Protein AF-M6K6L5-F1 (afdb_monomer_lite)

Secondary structure (DSSP, 8-state):
---EEEEETTEEEEE-B-SSSBPPPEEEE-S-SSTT-TTS-----SSSSSS-PPPSS-TT----------TT-----SEEEEEEE-SSSSSS-EEEEEEE-TTSS-EEEEEEPPPPPSS-TT---EEE-SSS-EEEEEEEEGGGSTTT--TT--BTTEEE-----EEEEEEEEE-STT-EEEEEEEEEEEEEE-SSTTT-EEEEEEEEEEEETTT--EEEEE-

Foldseek 3Di:
DDWDWDQDWQKIWTWGDDPPDTHDIDIDGHPDPTRPVPVDDDDWALPQQPDDDDDPQPQFHDDCPPFDDDPVGDTDQPDKDWDFDPPVLQRGTWIKIWTAGPVRPDIDIDTDDGDRDQAHHPDDAKDDPVPQKMKGWTKHKLVPAPQSADPPDDDAQKHFDPHTHIDTQKMWIDPPPRDIWIKGKHFHTWIWGDDPPVGTDTPGTQKMKIATPVPRDIDIDGD

Radius of gyration: 23.82 Å; chains: 1; bounding box: 62×52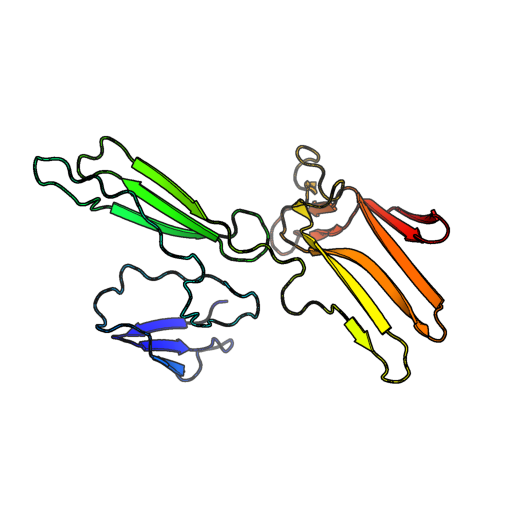×62 Å

Sequence (223 aa):
MLDFVSFVGTQSIVCIFMGNGFSNPIATNLNAGNGKNLLDFNFGEVNGDGSFYYSPGFSFGGFSTQEYTESNGIERSDTYQISLQDMNLDRISDVSIAFLSLDKTWGRIYYRYNSPRNSGEDQLLNVSNGAGQTSQVQYQLKNNHSGALQTGTGNYPDVPSMTPGFLVTQTRQDLSNGIVHTTNYSYTNERYIQGTRTISRSLGFASIRETDVNTNFYKITDY

Structure (mmCIF, N/CA/C/O backbone):
data_AF-M6K6L5-F1
#
_entry.id   AF-M6K6L5-F1
#
loop_
_atom_site.group_PDB
_atom_site.id
_atom_site.type_symbol
_atom_site.label_atom_id
_atom_site.label_alt_id
_atom_site.label_comp_id
_atom_site.label_asym_id
_atom_site.label_entity_id
_atom_site.label_seq_id
_atom_site.pdbx_PDB_ins_code
_atom_site.Cartn_x
_atom_site.Cartn_y
_atom_site.Cartn_z
_atom_site.occupancy
_atom_site.B_iso_or_equiv
_atom_site.auth_seq_id
_atom_site.auth_comp_id
_atom_site.auth_asym_id
_atom_site.auth_atom_id
_atom_site.pdbx_PDB_model_num
ATOM 1 N N . MET A 1 1 ? 3.066 -18.900 -9.560 1.00 61.12 1 MET A N 1
ATOM 2 C CA . MET A 1 1 ? 3.249 -19.236 -10.988 1.00 61.12 1 MET A CA 1
ATOM 3 C C . MET A 1 1 ? 2.609 -18.124 -11.785 1.00 61.12 1 MET A C 1
ATOM 5 O O . MET A 1 1 ? 1.698 -17.504 -11.255 1.00 61.12 1 MET A O 1
ATOM 9 N N . LEU A 1 2 ? 3.149 -17.831 -12.961 1.00 79.31 2 LEU A N 1
ATOM 10 C CA . LEU A 1 2 ? 2.806 -16.654 -13.757 1.00 79.31 2 LEU A CA 1
ATOM 11 C C . LEU A 1 2 ? 2.096 -17.090 -15.040 1.00 79.31 2 LEU A C 1
ATOM 13 O O . LEU A 1 2 ? 2.385 -18.170 -15.561 1.00 79.31 2 LEU A O 1
ATOM 17 N N . ASP A 1 3 ? 1.197 -16.242 -15.526 1.00 85.19 3 ASP A N 1
ATOM 18 C CA . ASP A 1 3 ? 0.562 -16.397 -16.832 1.00 85.19 3 ASP A CA 1
ATOM 19 C C . ASP A 1 3 ? 1.571 -16.195 -17.968 1.00 85.19 3 ASP A C 1
ATOM 21 O O . ASP A 1 3 ? 2.655 -15.635 -17.779 1.00 85.19 3 ASP A O 1
ATOM 25 N N . PHE A 1 4 ? 1.212 -16.655 -19.166 1.00 86.06 4 PHE A N 1
ATOM 26 C CA . PHE A 1 4 ? 2.008 -16.413 -20.362 1.00 86.06 4 PHE A CA 1
ATOM 27 C C . PHE A 1 4 ? 1.463 -15.198 -21.109 1.00 86.06 4 PHE A C 1
ATOM 29 O O . PHE A 1 4 ? 0.301 -15.185 -21.514 1.00 86.06 4 PHE A O 1
ATOM 36 N N . VAL A 1 5 ? 2.314 -14.194 -21.320 1.00 85.19 5 VAL A N 1
ATOM 37 C CA . VAL A 1 5 ? 1.972 -12.980 -22.067 1.00 85.19 5 VAL A CA 1
ATOM 38 C C . VAL A 1 5 ? 2.923 -12.835 -23.248 1.00 85.19 5 VAL A C 1
ATOM 40 O O . VAL A 1 5 ? 4.136 -12.971 -23.098 1.00 85.19 5 VAL A O 1
ATOM 43 N N . SER A 1 6 ? 2.376 -12.552 -24.428 1.00 85.06 6 SER A N 1
ATOM 44 C CA . SER A 1 6 ? 3.149 -12.279 -25.641 1.00 85.06 6 SER A CA 1
ATOM 45 C C . SER A 1 6 ? 2.616 -11.054 -26.373 1.00 85.06 6 SER A C 1
ATOM 47 O O . SER A 1 6 ? 1.440 -10.709 -26.261 1.00 85.06 6 SER A O 1
ATOM 49 N N . PHE A 1 7 ? 3.488 -10.406 -27.139 1.00 79.50 7 PHE A N 1
ATOM 50 C CA . PHE A 1 7 ? 3.141 -9.266 -27.976 1.00 79.50 7 PHE A CA 1
ATOM 51 C C . PHE A 1 7 ? 3.476 -9.593 -29.427 1.00 79.50 7 PHE A C 1
ATOM 53 O O . PHE A 1 7 ? 4.613 -9.948 -29.742 1.00 79.50 7 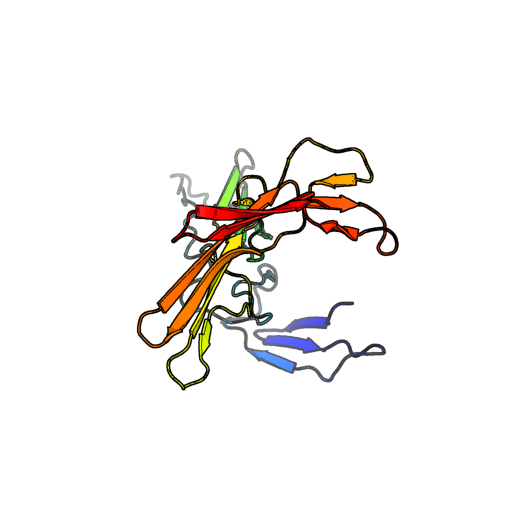PHE A O 1
ATOM 60 N N . VAL A 1 8 ? 2.484 -9.495 -30.309 1.00 79.88 8 VAL A N 1
ATOM 61 C CA . VAL A 1 8 ? 2.631 -9.819 -31.732 1.00 79.88 8 VAL A CA 1
ATOM 62 C C . VAL A 1 8 ? 2.000 -8.706 -32.548 1.00 79.88 8 VAL A C 1
ATOM 64 O O . VAL A 1 8 ? 0.798 -8.460 -32.468 1.00 79.88 8 VAL A O 1
ATOM 67 N N . GLY A 1 9 ? 2.815 -8.013 -33.345 1.00 78.88 9 GLY A N 1
ATOM 68 C CA . GLY A 1 9 ? 2.342 -6.869 -34.115 1.00 78.88 9 GLY A CA 1
ATOM 69 C C . GLY A 1 9 ? 1.781 -5.784 -33.192 1.00 78.88 9 GLY A C 1
ATOM 70 O O . GLY A 1 9 ? 2.499 -5.234 -32.364 1.00 78.88 9 GLY A O 1
ATOM 71 N N . THR A 1 10 ? 0.493 -5.485 -33.340 1.00 77.56 10 THR A N 1
ATOM 72 C CA . THR A 1 10 ? -0.238 -4.487 -32.546 1.00 77.56 10 THR A CA 1
ATOM 73 C C . THR A 1 10 ? -1.171 -5.141 -31.525 1.00 77.56 10 THR A C 1
ATOM 75 O O . THR A 1 10 ? -2.208 -4.572 -31.203 1.00 77.56 10 THR A O 1
ATOM 78 N N . GLN A 1 11 ? -0.871 -6.353 -31.054 1.00 81.19 11 GLN A N 1
ATOM 79 C CA . GLN A 1 11 ? -1.707 -7.087 -30.100 1.00 81.19 11 GLN A CA 1
ATOM 80 C C . GLN A 1 11 ? -0.897 -7.575 -28.902 1.00 81.19 11 GLN A C 1
ATOM 82 O O . GLN A 1 11 ? 0.255 -7.988 -29.057 1.00 81.19 11 GLN A O 1
ATOM 87 N N . SER A 1 12 ? -1.519 -7.566 -27.723 1.00 83.06 12 SER A N 1
ATOM 88 C CA . SER A 1 12 ? -1.098 -8.386 -26.589 1.00 83.06 12 SER A CA 1
ATOM 89 C C . SER A 1 12 ? -1.985 -9.618 -26.499 1.00 83.06 12 SER A C 1
ATOM 91 O O . SER A 1 12 ? -3.190 -9.569 -26.749 1.00 83.06 12 SER A O 1
ATOM 93 N N . ILE A 1 13 ? -1.367 -10.745 -26.174 1.00 86.00 13 ILE A N 1
ATOM 94 C CA . ILE A 1 13 ? -2.011 -12.048 -26.084 1.00 86.00 13 ILE A CA 1
ATOM 95 C C . ILE A 1 13 ? -1.662 -12.637 -24.725 1.00 86.00 13 ILE A C 1
ATOM 97 O O . ILE A 1 13 ? -0.483 -12.758 -24.392 1.00 86.00 13 ILE A O 1
ATOM 101 N N . VAL A 1 14 ? -2.685 -13.018 -23.966 1.00 89.06 14 VAL A N 1
ATOM 102 C CA . VAL A 1 14 ? -2.554 -13.627 -22.642 1.00 89.06 14 VAL A CA 1
ATOM 103 C C . VAL A 1 14 ? -3.108 -15.045 -22.682 1.00 89.06 14 VAL A C 1
ATOM 105 O O . VAL A 1 14 ? -4.229 -15.267 -23.140 1.00 89.06 14 VAL A O 1
ATOM 108 N N . CYS A 1 15 ? -2.338 -16.000 -22.172 1.00 88.81 15 CYS A N 1
ATOM 109 C CA . CYS A 1 15 ? -2.798 -17.354 -21.895 1.00 88.81 15 CYS A CA 1
ATOM 110 C C . CYS A 1 15 ? -2.700 -17.592 -20.386 1.00 88.81 15 CYS A C 1
ATOM 112 O O . CYS A 1 15 ? -1.610 -17.534 -19.810 1.00 88.81 15 CYS A O 1
ATOM 114 N N . ILE A 1 16 ? -3.839 -17.861 -19.752 1.00 89.56 16 ILE A N 1
ATOM 115 C CA . ILE A 1 16 ? -3.950 -17.989 -18.297 1.00 89.56 16 ILE A CA 1
ATOM 116 C C . ILE A 1 16 ? -3.414 -19.353 -17.878 1.00 89.56 16 ILE A C 1
ATOM 118 O O . ILE A 1 16 ? -3.784 -20.374 -18.462 1.00 89.56 16 ILE A O 1
ATOM 122 N N . PHE A 1 17 ? -2.552 -19.394 -16.869 1.00 89.06 17 PHE A N 1
ATOM 123 C CA . PHE A 1 17 ? -2.048 -20.646 -16.326 1.00 89.06 17 PHE A CA 1
ATOM 124 C C . PHE A 1 17 ? -3.136 -21.370 -15.519 1.00 89.06 17 PHE A C 1
ATOM 126 O O . PHE A 1 17 ? -3.695 -20.831 -14.568 1.00 89.06 17 PHE A O 1
ATOM 133 N N . MET A 1 18 ? -3.410 -22.631 -15.859 1.00 89.19 18 MET A N 1
ATOM 134 C CA . MET A 1 18 ? -4.500 -23.425 -15.266 1.00 89.19 18 MET A CA 1
ATOM 135 C C . MET A 1 18 ? -4.012 -24.535 -14.319 1.00 89.19 18 MET A C 1
ATOM 137 O O . MET A 1 18 ? -4.777 -25.419 -13.948 1.00 89.19 18 MET A O 1
ATOM 141 N N . GLY A 1 19 ? -2.731 -24.538 -13.936 1.00 86.12 19 GLY A N 1
ATOM 142 C CA . GLY A 1 19 ? -2.145 -25.564 -13.059 1.00 86.12 19 GLY A CA 1
ATOM 143 C C . GLY A 1 19 ? -1.423 -26.694 -13.799 1.00 86.12 19 GLY A C 1
ATOM 144 O O . GLY A 1 19 ? -0.379 -27.148 -13.336 1.00 86.12 19 GLY A O 1
ATOM 145 N N . ASN A 1 20 ? -1.926 -27.121 -14.960 1.00 87.00 20 ASN A N 1
ATOM 146 C CA . ASN A 1 20 ? -1.344 -28.190 -15.790 1.00 87.00 20 ASN A CA 1
ATOM 147 C C . ASN A 1 20 ? -1.198 -27.807 -17.277 1.00 87.00 20 ASN A C 1
ATOM 149 O O . ASN A 1 20 ? -1.026 -28.673 -18.133 1.00 87.00 20 ASN A O 1
ATOM 153 N N . GLY A 1 21 ? -1.287 -26.516 -17.587 1.00 89.38 21 GLY A N 1
ATOM 154 C CA . GLY A 1 21 ? -1.271 -25.991 -18.946 1.00 89.38 21 GLY A CA 1
ATOM 155 C C . GLY A 1 21 ? -1.755 -24.547 -18.980 1.00 89.38 21 GLY A C 1
ATOM 156 O O . GLY A 1 21 ? -1.905 -23.914 -17.933 1.00 89.38 21 GLY A O 1
ATOM 157 N N . PHE A 1 22 ? -2.014 -24.041 -20.182 1.00 93.00 22 PHE A N 1
ATOM 158 C CA . PHE A 1 22 ? -2.501 -22.683 -20.402 1.00 93.00 22 PHE A CA 1
ATOM 159 C C . PHE A 1 22 ? -3.869 -22.691 -21.083 1.00 93.00 22 PHE A C 1
ATOM 161 O O . PHE A 1 22 ? -4.186 -23.612 -21.838 1.00 93.00 22 PHE A O 1
ATOM 168 N N . SER A 1 23 ? -4.683 -21.676 -20.798 1.00 93.00 23 SER A N 1
ATOM 169 C CA . SER A 1 23 ? -5.967 -21.460 -21.458 1.00 93.00 23 SER A CA 1
ATOM 170 C C . SER A 1 23 ? -5.791 -21.182 -22.952 1.00 93.00 23 SER A C 1
ATOM 172 O O . SER A 1 23 ? -4.693 -20.886 -23.430 1.00 93.00 23 SER A O 1
ATOM 174 N N . ASN A 1 24 ? -6.909 -21.182 -23.683 1.00 93.00 24 ASN A N 1
ATOM 175 C CA . ASN A 1 24 ? -6.939 -20.565 -25.006 1.00 93.00 24 ASN A CA 1
ATOM 176 C C . ASN A 1 24 ? -6.490 -19.091 -24.913 1.00 93.00 24 ASN A C 1
ATOM 178 O O . ASN A 1 24 ? -6.783 -18.437 -23.904 1.00 93.00 24 ASN A O 1
ATOM 182 N N . PRO A 1 25 ? -5.789 -18.578 -25.940 1.00 90.00 25 PRO A N 1
ATOM 183 C CA . PRO A 1 25 ? -5.275 -17.216 -25.944 1.00 90.00 25 PRO A CA 1
ATOM 184 C C . PRO A 1 25 ? -6.408 -16.190 -25.964 1.00 90.00 25 PRO A C 1
ATOM 186 O O . PRO A 1 25 ? -7.351 -16.300 -26.749 1.00 90.00 25 PRO A O 1
ATOM 189 N N . ILE A 1 26 ? -6.270 -15.160 -25.135 1.00 88.25 26 ILE A N 1
ATOM 190 C CA . ILE A 1 26 ? -7.118 -13.971 -25.129 1.00 88.25 26 ILE A CA 1
ATOM 191 C C . ILE A 1 26 ? -6.286 -12.831 -25.710 1.00 88.25 26 ILE A C 1
ATOM 193 O O . ILE A 1 26 ? -5.250 -12.474 -25.151 1.00 88.25 26 ILE A O 1
ATOM 197 N N . ALA A 1 27 ? -6.716 -12.282 -26.844 1.00 86.38 27 ALA A N 1
ATOM 198 C CA . ALA A 1 27 ? -6.017 -11.200 -27.526 1.00 86.38 27 ALA A CA 1
ATOM 199 C C . ALA A 1 27 ? -6.725 -9.860 -27.305 1.00 86.38 27 ALA A C 1
ATOM 201 O O . ALA A 1 27 ? -7.950 -9.774 -27.400 1.00 86.38 27 ALA A O 1
ATOM 202 N N . THR A 1 28 ? -5.947 -8.807 -27.076 1.00 81.88 28 THR A N 1
ATOM 203 C CA . THR A 1 28 ? -6.423 -7.424 -27.096 1.00 81.88 28 THR A CA 1
ATOM 204 C C . THR A 1 28 ? -5.504 -6.564 -27.955 1.00 81.88 28 THR A C 1
ATOM 206 O O . THR A 1 28 ? -4.314 -6.847 -28.111 1.00 81.88 28 THR A O 1
ATOM 209 N N . ASN A 1 29 ? -6.063 -5.525 -28.568 1.00 77.81 29 ASN A N 1
ATOM 210 C CA . ASN A 1 29 ? -5.292 -4.635 -29.425 1.00 77.81 29 ASN A CA 1
ATOM 211 C C . ASN A 1 29 ? -4.502 -3.638 -28.569 1.00 77.81 29 ASN A C 1
ATOM 213 O O . ASN A 1 29 ? -5.044 -3.002 -27.667 1.00 77.81 29 ASN A O 1
ATOM 217 N N . LEU A 1 30 ? -3.225 -3.475 -28.897 1.00 70.12 30 LEU A N 1
ATOM 218 C CA . LEU A 1 30 ? -2.380 -2.397 -28.407 1.00 70.12 30 LEU A CA 1
ATOM 219 C C . LEU A 1 30 ? -2.702 -1.115 -29.169 1.00 70.12 30 LEU A C 1
ATOM 221 O O . LEU A 1 30 ? -2.948 -1.136 -30.377 1.00 70.12 30 LEU A O 1
ATOM 225 N N . ASN A 1 31 ? -2.590 0.022 -28.489 1.00 63.75 31 ASN A N 1
ATOM 226 C CA . ASN A 1 31 ? -2.599 1.326 -29.141 1.00 63.75 31 ASN A CA 1
ATOM 227 C C . ASN A 1 31 ? -1.222 1.626 -29.766 1.00 63.75 31 ASN A C 1
ATOM 229 O O . ASN A 1 31 ? -0.494 2.507 -29.317 1.00 63.75 31 ASN A O 1
ATOM 233 N N . ALA A 1 32 ? -0.836 0.832 -30.766 1.00 61.56 32 ALA A N 1
ATOM 234 C CA . ALA A 1 32 ? 0.421 0.966 -31.492 1.00 61.56 32 ALA A CA 1
ATOM 235 C C . ALA A 1 32 ? 0.139 1.053 -32.997 1.00 61.56 32 ALA A C 1
ATOM 237 O O . ALA A 1 32 ? -0.497 0.172 -33.568 1.00 61.56 32 ALA A O 1
ATOM 238 N N . GLY A 1 33 ? 0.627 2.113 -33.651 1.00 59.38 33 GLY A N 1
ATOM 239 C CA . GLY A 1 33 ? 0.441 2.312 -35.096 1.00 59.38 33 GLY A CA 1
ATOM 240 C C . GLY A 1 33 ? 1.251 1.342 -35.966 1.00 59.38 33 GLY A C 1
ATOM 241 O O . GLY A 1 33 ? 0.902 1.102 -37.119 1.00 59.38 33 GLY A O 1
ATOM 242 N N . ASN A 1 34 ? 2.328 0.764 -35.426 1.00 64.06 34 ASN A N 1
ATOM 243 C CA . ASN A 1 34 ? 3.061 -0.343 -36.031 1.00 64.06 34 ASN A CA 1
ATOM 244 C C . ASN A 1 34 ? 3.644 -1.251 -34.930 1.00 64.06 34 ASN A C 1
ATOM 246 O O . ASN A 1 34 ? 3.928 -0.805 -33.823 1.00 64.06 34 ASN A O 1
ATOM 250 N N . GLY A 1 35 ? 3.810 -2.541 -35.222 1.00 57.41 35 GLY A N 1
ATOM 251 C CA . GLY A 1 35 ? 4.276 -3.535 -34.246 1.00 57.41 35 GLY A CA 1
ATOM 252 C C . GLY A 1 35 ? 5.793 -3.628 -34.077 1.00 57.41 35 GLY A C 1
ATOM 253 O O . GLY A 1 35 ? 6.290 -4.703 -33.755 1.00 57.41 35 GLY A O 1
ATOM 254 N N . LYS A 1 36 ? 6.547 -2.564 -34.393 1.00 56.88 36 LYS A N 1
ATOM 255 C CA . LYS A 1 36 ? 8.021 -2.614 -34.456 1.00 56.88 36 LYS A CA 1
ATOM 256 C C . LYS A 1 36 ? 8.737 -2.142 -33.189 1.00 56.88 36 LYS A C 1
ATOM 258 O O . LYS A 1 36 ? 9.928 -2.403 -33.066 1.00 56.88 36 LYS A O 1
ATOM 263 N N . ASN A 1 37 ? 8.030 -1.557 -32.225 1.00 53.62 37 ASN A N 1
ATOM 264 C CA . ASN A 1 37 ? 8.628 -1.059 -30.981 1.00 53.62 37 ASN A CA 1
ATOM 265 C C . ASN A 1 37 ? 8.438 -2.046 -29.814 1.00 53.62 37 ASN A C 1
ATOM 267 O O . ASN A 1 37 ? 8.088 -1.659 -28.706 1.00 53.62 37 ASN A O 1
ATOM 271 N N . LEU A 1 38 ? 8.668 -3.341 -30.062 1.00 53.47 38 LEU A N 1
ATOM 272 C CA . LEU A 1 38 ? 8.616 -4.387 -29.028 1.00 53.47 38 LEU A CA 1
ATOM 273 C C . LEU A 1 38 ? 9.833 -4.366 -28.082 1.00 53.47 38 LEU A C 1
ATOM 275 O O . LEU A 1 38 ? 9.960 -5.254 -27.252 1.00 53.47 38 LEU A O 1
ATOM 279 N N . LEU A 1 39 ? 10.747 -3.402 -28.213 1.00 56.62 39 LEU A N 1
ATOM 280 C CA . LEU A 1 39 ? 11.867 -3.222 -27.281 1.00 56.62 39 LEU A CA 1
ATOM 281 C C . LEU A 1 39 ? 11.497 -2.325 -26.086 1.00 56.62 39 LEU A C 1
ATOM 283 O O . LEU A 1 39 ? 12.159 -2.404 -25.057 1.00 56.62 39 LEU A O 1
ATOM 287 N N . ASP A 1 40 ? 10.406 -1.555 -26.190 1.00 61.28 40 ASP A N 1
ATOM 288 C CA . ASP A 1 40 ? 10.035 -0.511 -25.226 1.00 61.28 40 ASP A CA 1
ATOM 289 C C . ASP A 1 40 ? 8.691 -0.810 -24.538 1.00 61.28 40 ASP A C 1
ATOM 291 O O . ASP A 1 40 ? 7.796 0.035 -24.490 1.00 61.28 40 ASP A O 1
ATOM 295 N N . PHE A 1 41 ? 8.509 -2.028 -24.020 1.00 63.09 41 PHE A N 1
ATOM 296 C CA . PHE A 1 41 ? 7.341 -2.359 -23.199 1.00 63.09 41 PHE A CA 1
ATOM 297 C C . PHE A 1 41 ? 7.747 -2.640 -21.754 1.00 63.09 41 PHE A C 1
ATOM 299 O O . PHE A 1 41 ? 8.792 -3.227 -21.478 1.00 63.09 41 PHE A O 1
ATOM 306 N N . ASN A 1 42 ? 6.895 -2.229 -20.820 1.00 67.31 42 ASN A N 1
ATOM 307 C CA . ASN A 1 42 ? 7.044 -2.550 -19.410 1.00 67.31 42 ASN A CA 1
ATOM 308 C C . ASN A 1 42 ? 5.681 -2.940 -18.831 1.00 67.31 42 ASN A C 1
ATOM 310 O O . ASN A 1 42 ? 4.645 -2.479 -19.312 1.00 67.31 42 ASN A O 1
ATOM 314 N N . PHE A 1 43 ? 5.690 -3.797 -17.815 1.00 71.88 43 PHE A N 1
ATOM 315 C CA . PHE A 1 43 ? 4.498 -4.188 -17.074 1.00 71.88 43 PHE A CA 1
ATOM 316 C C . PHE A 1 43 ? 4.530 -3.512 -15.711 1.00 71.88 43 PHE A C 1
ATOM 318 O O . PHE A 1 43 ? 5.518 -3.616 -14.988 1.00 71.88 43 PHE A O 1
ATOM 325 N N . GLY A 1 44 ? 3.445 -2.839 -15.354 1.00 65.56 44 GLY A N 1
ATOM 326 C CA . GLY A 1 44 ? 3.281 -2.260 -14.033 1.00 65.56 44 GLY A CA 1
ATOM 327 C C . GLY A 1 44 ? 1.809 -2.123 -13.701 1.00 65.56 44 GLY A C 1
ATOM 328 O O . GLY A 1 44 ? 1.001 -1.781 -14.565 1.00 65.56 44 GLY A O 1
ATOM 329 N N . GLU A 1 45 ? 1.481 -2.402 -12.446 1.00 65.50 45 GLU A N 1
ATOM 330 C CA . GLU A 1 45 ? 0.171 -2.106 -11.887 1.00 65.50 45 GLU A CA 1
ATOM 331 C C . GLU A 1 45 ? 0.099 -0.598 -11.638 1.00 65.50 45 GLU A C 1
ATOM 333 O O . GLU A 1 45 ? 0.857 -0.062 -10.826 1.00 65.50 45 GLU A O 1
ATOM 338 N N . VAL A 1 46 ? -0.743 0.100 -12.397 1.00 60.97 46 VAL A N 1
ATOM 339 C CA . VAL A 1 46 ? -0.854 1.569 -12.343 1.00 60.97 46 VAL A CA 1
ATOM 340 C C . VAL A 1 46 ? -2.125 2.042 -11.649 1.00 60.97 46 VAL A C 1
ATOM 342 O O . VAL A 1 46 ? -2.159 3.171 -11.171 1.00 60.97 46 VAL A O 1
ATOM 345 N N . ASN A 1 47 ? -3.143 1.183 -11.556 1.00 60.66 47 ASN A N 1
ATOM 346 C CA . ASN A 1 47 ? -4.431 1.531 -10.956 1.00 60.66 47 ASN A CA 1
ATOM 347 C C . ASN A 1 47 ? -4.705 0.756 -9.671 1.00 60.66 47 ASN A C 1
ATOM 349 O O . ASN A 1 47 ? -5.492 1.228 -8.851 1.00 60.66 47 ASN A O 1
ATOM 353 N N . GLY A 1 48 ? -4.023 -0.375 -9.462 1.00 53.25 48 GLY A N 1
ATOM 354 C CA . GLY A 1 48 ? -4.262 -1.259 -8.334 1.00 53.25 48 GLY A CA 1
ATOM 355 C C . GLY A 1 48 ? -5.722 -1.665 -8.334 1.00 53.25 48 GLY A C 1
ATOM 356 O O . GLY A 1 48 ? -6.444 -1.246 -7.432 1.00 53.25 48 GLY A O 1
ATOM 357 N N . ASP A 1 49 ? -6.145 -2.356 -9.387 1.00 56.19 49 ASP A N 1
ATOM 358 C CA . ASP A 1 49 ? -7.379 -3.160 -9.500 1.00 56.19 49 ASP A CA 1
ATOM 359 C C . ASP A 1 49 ? -7.085 -4.512 -10.198 1.00 56.19 49 ASP A C 1
ATOM 361 O O . ASP A 1 49 ? -7.973 -5.192 -10.724 1.00 56.19 49 ASP A O 1
ATOM 365 N N . GLY A 1 50 ? -5.795 -4.873 -10.250 1.00 51.94 50 GLY A N 1
ATOM 366 C CA . GLY A 1 50 ? -5.280 -6.074 -10.891 1.00 51.94 50 GLY A CA 1
ATOM 367 C C . GLY A 1 50 ? -5.495 -6.091 -12.401 1.00 51.94 50 GLY A C 1
ATOM 368 O O . GLY A 1 50 ? -5.387 -7.157 -13.017 1.00 51.94 50 GLY A O 1
ATOM 369 N N . SER A 1 51 ? -5.833 -4.948 -13.007 1.00 51.53 51 SER A N 1
ATOM 370 C CA . SER A 1 51 ? -6.201 -4.869 -14.409 1.00 51.53 51 SER A CA 1
ATOM 371 C C . SER A 1 51 ? -5.390 -3.827 -15.185 1.00 51.53 51 SER A C 1
ATOM 373 O O . SER A 1 51 ? -5.048 -2.732 -14.736 1.00 51.53 51 SER A O 1
ATOM 375 N N . PHE A 1 52 ? -5.065 -4.189 -16.425 1.00 49.50 52 PHE A N 1
ATOM 376 C CA . PHE A 1 52 ? -4.274 -3.353 -17.319 1.00 49.50 52 PHE A CA 1
ATOM 377 C C . PHE A 1 52 ? -5.190 -2.380 -18.076 1.00 49.50 52 PHE A C 1
ATOM 379 O O . PHE A 1 52 ? -5.654 -2.694 -19.174 1.00 49.50 52 PHE A O 1
ATOM 386 N N . TYR A 1 53 ? -5.455 -1.193 -17.519 1.00 48.09 53 TYR A N 1
ATOM 387 C CA . TYR A 1 53 ? -6.183 -0.145 -18.247 1.00 48.09 53 TYR A CA 1
ATOM 388 C C . TYR A 1 53 ? -5.259 0.796 -19.019 1.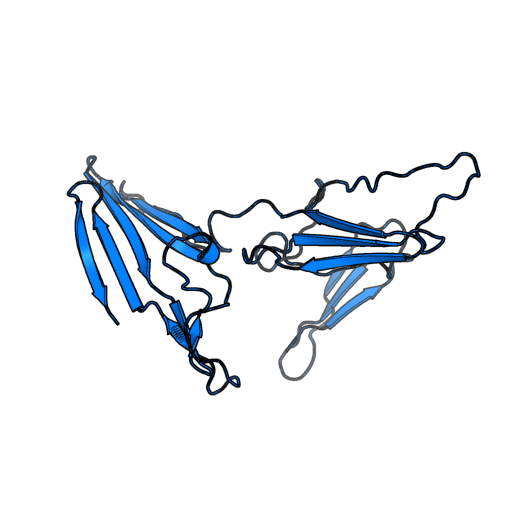00 48.09 53 TYR A C 1
ATOM 390 O O . TYR A 1 53 ? -4.250 1.293 -18.521 1.00 48.09 53 TYR A O 1
ATOM 398 N N . TYR A 1 54 ? -5.679 1.119 -20.240 1.00 46.50 54 TYR A N 1
ATOM 399 C CA . TYR A 1 54 ? -5.157 2.247 -20.999 1.00 46.50 54 TYR A CA 1
ATOM 400 C C . TYR A 1 54 ? -5.764 3.558 -20.474 1.00 46.50 54 TYR A C 1
ATOM 402 O O . TYR A 1 54 ? -6.978 3.743 -20.547 1.00 46.50 54 TYR A O 1
ATOM 410 N N . SER A 1 55 ? -4.926 4.488 -20.000 1.00 45.81 55 SER A N 1
ATOM 411 C CA . SER A 1 55 ? -5.330 5.878 -19.742 1.00 45.81 55 SER A CA 1
ATOM 412 C C . SER A 1 55 ? -4.821 6.795 -20.868 1.00 45.81 55 SER A C 1
ATOM 414 O O . SER A 1 55 ? -3.605 6.896 -21.057 1.00 45.81 55 SER A O 1
ATOM 416 N N . PRO A 1 56 ? -5.705 7.501 -21.604 1.00 39.38 56 PRO A N 1
ATOM 417 C CA . PRO A 1 56 ? -5.310 8.472 -22.629 1.00 39.38 56 PRO A CA 1
ATOM 418 C C . PRO A 1 56 ? -4.614 9.714 -22.052 1.00 39.38 56 PRO A C 1
ATOM 420 O O . PRO A 1 56 ? -3.874 10.396 -22.759 1.00 39.38 56 PRO A O 1
ATOM 423 N N . GLY A 1 57 ? -4.821 10.002 -20.764 1.00 44.62 57 GLY A N 1
ATOM 424 C CA . GLY A 1 57 ? -3.973 10.905 -19.996 1.00 44.62 57 GLY A CA 1
ATOM 425 C C . GLY A 1 57 ? -2.876 10.074 -19.349 1.00 44.62 57 GLY A C 1
ATOM 426 O O . GLY A 1 57 ? -3.124 9.479 -18.307 1.00 44.62 57 GLY A O 1
ATOM 427 N N . PHE A 1 58 ? -1.723 9.968 -20.011 1.00 42.94 58 PHE A N 1
ATOM 428 C CA . PHE A 1 58 ? -0.491 9.317 -19.549 1.00 42.94 58 PHE A CA 1
ATOM 429 C C . PHE A 1 58 ? -0.467 9.023 -18.034 1.00 42.94 58 PHE A C 1
ATOM 431 O O . PHE A 1 58 ? -0.423 9.965 -17.242 1.00 42.94 58 PHE A O 1
ATOM 438 N N . SER A 1 59 ? -0.407 7.750 -17.620 1.00 54.56 59 SER A N 1
ATOM 439 C CA . SER A 1 59 ? -0.300 7.362 -16.196 1.00 54.56 59 SER A CA 1
ATOM 440 C C . SER A 1 59 ? 0.935 7.948 -15.500 1.00 54.56 59 SER A C 1
ATOM 442 O O . SER A 1 59 ? 0.999 8.000 -14.280 1.00 54.56 59 SER A O 1
ATOM 444 N N . PHE A 1 60 ? 1.895 8.457 -16.275 1.00 50.31 60 PHE A N 1
ATOM 445 C CA . PHE A 1 60 ? 3.069 9.155 -15.774 1.00 50.31 60 PHE A CA 1
ATOM 446 C C . PHE A 1 60 ? 3.281 10.529 -16.409 1.00 50.31 60 PHE A C 1
ATOM 448 O O . PHE A 1 60 ? 4.357 11.077 -16.234 1.00 50.31 60 PHE A O 1
ATOM 455 N N . GLY A 1 61 ? 2.325 11.116 -17.141 1.00 50.81 61 GLY A N 1
ATOM 456 C CA . GLY A 1 61 ? 2.543 12.349 -17.920 1.00 50.81 61 GLY A CA 1
ATOM 457 C C . GLY A 1 61 ? 3.626 12.225 -19.012 1.00 50.81 61 GLY A C 1
ATOM 458 O O . GLY A 1 61 ? 4.200 11.163 -19.233 1.00 50.81 61 GLY A O 1
ATOM 459 N N . GLY A 1 62 ? 3.946 13.335 -19.684 1.00 44.94 62 GLY A N 1
ATOM 460 C CA . GLY A 1 62 ? 5.146 13.423 -20.522 1.00 44.94 62 GLY A CA 1
ATOM 461 C C . GLY A 1 62 ? 6.409 13.570 -19.666 1.00 44.94 62 GLY A C 1
ATOM 462 O O . GLY A 1 62 ? 6.416 14.319 -18.678 1.00 44.94 62 GLY A O 1
ATOM 463 N N . PHE A 1 63 ? 7.481 12.877 -20.042 1.00 47.91 63 PHE A N 1
ATOM 464 C CA . PHE A 1 63 ? 8.835 13.207 -19.605 1.00 47.91 63 PHE A CA 1
ATOM 465 C C . PHE A 1 63 ? 9.453 14.119 -20.654 1.00 47.91 63 PHE A C 1
ATOM 467 O O . PHE A 1 63 ? 9.623 13.717 -21.798 1.00 47.91 63 PHE A O 1
ATOM 474 N N . SER A 1 64 ? 9.790 15.345 -20.265 1.00 47.50 64 SER A N 1
ATOM 475 C CA . SER A 1 64 ? 10.739 16.142 -21.031 1.00 47.50 64 SER A CA 1
ATOM 476 C C . SER A 1 64 ? 12.114 15.790 -20.479 1.00 47.50 64 SER A C 1
ATOM 478 O O . SER A 1 64 ? 12.565 16.362 -19.486 1.00 47.50 64 SER A O 1
ATOM 480 N N . THR A 1 65 ? 12.763 14.777 -21.054 1.00 52.22 65 THR A N 1
ATOM 481 C CA . THR A 1 65 ? 14.223 14.735 -20.957 1.00 52.22 65 THR A CA 1
ATOM 482 C C . THR A 1 65 ? 14.676 15.974 -21.701 1.00 52.22 65 THR A C 1
ATOM 484 O O . THR A 1 65 ? 14.386 16.073 -22.883 1.00 52.22 65 THR A O 1
ATOM 487 N N . GLN A 1 66 ? 15.242 16.968 -21.019 1.00 41.81 66 GLN A N 1
ATOM 488 C CA . GLN A 1 66 ? 15.600 18.221 -21.673 1.00 41.81 66 GLN A CA 1
ATOM 489 C C . GLN A 1 66 ? 16.574 17.919 -22.815 1.00 41.81 66 GLN A C 1
ATOM 491 O O . GLN A 1 66 ? 17.718 17.531 -22.578 1.00 41.81 66 GLN A O 1
ATOM 496 N N . GLU A 1 67 ? 16.055 18.012 -24.035 1.00 44.28 67 GLU A N 1
ATOM 497 C CA . GLU A 1 67 ? 16.756 17.765 -25.285 1.00 44.28 67 GLU A CA 1
ATOM 498 C C . GLU A 1 67 ? 17.671 18.970 -25.491 1.00 44.28 67 GLU A C 1
ATOM 500 O O . GLU A 1 67 ? 17.224 20.067 -25.826 1.00 44.28 67 GLU A O 1
ATOM 505 N N . TYR A 1 68 ? 18.945 18.821 -25.139 1.00 41.09 68 TYR A N 1
ATOM 506 C CA . TYR A 1 68 ? 19.935 19.828 -25.484 1.00 41.09 68 TYR A CA 1
ATOM 507 C C . TYR A 1 68 ? 20.409 19.552 -26.905 1.00 41.09 68 TYR A C 1
ATOM 509 O O . TYR A 1 68 ? 21.225 18.657 -27.122 1.00 41.09 68 TYR A O 1
ATOM 517 N N . THR A 1 69 ? 19.934 20.365 -27.848 1.00 44.50 69 THR A N 1
ATOM 518 C CA . THR A 1 69 ? 20.556 20.496 -29.165 1.00 44.50 69 THR A CA 1
ATOM 519 C C . THR A 1 69 ? 21.866 21.236 -28.982 1.00 44.50 69 THR A C 1
ATOM 521 O O . THR A 1 69 ? 21.891 22.463 -28.854 1.00 44.50 69 THR A O 1
ATOM 524 N N . GLU A 1 70 ? 22.984 20.519 -28.942 1.00 44.38 70 GLU A N 1
ATOM 525 C CA . GLU A 1 70 ? 24.258 21.186 -29.170 1.00 44.38 70 GLU A CA 1
ATOM 526 C C . GLU A 1 70 ? 24.333 21.655 -30.634 1.00 44.38 70 GLU A C 1
ATOM 528 O O . GLU A 1 70 ? 23.889 20.978 -31.560 1.00 44.38 70 GLU A O 1
ATOM 533 N N . SER A 1 71 ? 24.924 22.835 -30.852 1.00 48.97 71 SER A N 1
ATOM 534 C CA . SER A 1 71 ? 25.123 23.484 -32.167 1.00 48.97 71 SER A CA 1
ATOM 535 C C . SER A 1 71 ? 25.824 22.591 -33.216 1.00 48.97 71 SER A C 1
ATOM 537 O O . SER A 1 71 ? 25.774 22.856 -34.415 1.00 48.97 71 SER A O 1
ATOM 539 N N . ASN A 1 72 ? 26.464 21.505 -32.773 1.00 52.12 72 ASN A N 1
ATOM 540 C CA . ASN A 1 72 ? 27.156 20.506 -33.589 1.00 52.12 72 ASN A CA 1
ATOM 541 C C . ASN A 1 72 ? 26.243 19.371 -34.116 1.00 52.12 72 ASN A C 1
ATOM 543 O O . ASN A 1 72 ? 26.733 18.504 -34.837 1.00 52.12 72 ASN A O 1
ATOM 547 N N . GLY A 1 73 ? 24.938 19.379 -33.812 1.00 43.97 73 GLY A N 1
ATOM 548 C CA . GLY A 1 73 ? 23.951 18.499 -34.449 1.00 43.97 73 GLY A CA 1
ATOM 549 C C . GLY A 1 73 ? 23.963 17.040 -33.986 1.00 43.97 73 GLY A C 1
ATOM 550 O O . GLY A 1 73 ? 23.484 16.172 -34.718 1.00 43.97 73 GLY A O 1
ATOM 551 N N . ILE A 1 74 ? 24.492 16.746 -32.796 1.00 43.84 74 ILE A N 1
ATOM 552 C CA . ILE A 1 74 ? 24.406 15.409 -32.200 1.00 43.84 74 ILE A CA 1
ATOM 553 C C . ILE A 1 74 ? 23.354 15.417 -31.088 1.00 43.84 74 ILE A C 1
ATOM 555 O O . ILE A 1 74 ? 23.607 15.869 -29.978 1.00 43.84 74 ILE A O 1
ATOM 559 N N . GLU A 1 75 ? 22.180 14.864 -31.386 1.00 48.53 75 GLU A N 1
ATOM 560 C CA . GLU A 1 75 ? 21.082 14.705 -30.429 1.00 48.53 75 GLU A CA 1
ATOM 561 C C . GLU A 1 75 ? 20.530 13.280 -30.445 1.00 48.53 75 GLU A C 1
ATOM 563 O O . GLU A 1 75 ? 19.533 13.042 -31.120 1.00 48.53 75 GLU A O 1
ATOM 568 N N . ARG A 1 76 ? 21.140 12.332 -29.717 1.00 52.97 76 ARG A N 1
ATOM 569 C CA . ARG A 1 76 ? 20.486 11.084 -29.255 1.00 52.97 76 ARG A CA 1
ATOM 570 C C . ARG A 1 76 ? 21.205 10.555 -28.023 1.00 52.97 76 ARG A C 1
ATOM 572 O O . ARG A 1 76 ? 22.414 10.396 -28.058 1.00 52.97 76 ARG A O 1
ATOM 579 N N . SER A 1 77 ? 20.496 10.227 -26.948 1.00 49.75 77 SER A N 1
ATOM 580 C CA . SER A 1 77 ? 20.994 9.171 -26.062 1.00 49.75 77 SER A CA 1
ATOM 581 C C . SER A 1 77 ? 20.605 7.854 -26.727 1.00 49.75 77 SER A C 1
ATOM 583 O O . SER A 1 77 ? 19.423 7.556 -26.858 1.00 49.75 77 SER A O 1
ATOM 585 N N . ASP A 1 78 ? 21.575 7.066 -27.181 1.00 53.53 78 ASP A N 1
ATOM 586 C CA . ASP A 1 78 ? 21.297 5.742 -27.758 1.00 53.53 78 ASP A CA 1
ATOM 587 C C . ASP A 1 78 ? 20.943 4.706 -26.669 1.00 53.53 78 ASP A C 1
ATOM 589 O O . ASP A 1 78 ? 20.712 3.534 -26.962 1.00 53.53 78 ASP A O 1
ATOM 593 N N . THR A 1 79 ? 20.939 5.090 -25.384 1.00 61.53 79 THR A N 1
ATOM 594 C CA . THR A 1 79 ? 20.726 4.165 -24.265 1.00 61.53 79 THR A CA 1
ATOM 595 C C . THR A 1 79 ? 19.850 4.787 -23.184 1.00 61.53 79 THR A C 1
ATOM 597 O O . THR A 1 79 ? 20.306 5.574 -22.354 1.00 61.53 79 THR A O 1
ATOM 600 N N . TYR A 1 80 ? 18.589 4.363 -23.169 1.00 69.88 80 TYR A N 1
ATOM 601 C CA . TYR A 1 80 ? 17.649 4.614 -22.084 1.00 69.88 80 TYR A CA 1
ATOM 602 C C . TYR A 1 80 ? 17.288 3.292 -21.410 1.00 69.88 80 TYR A C 1
ATOM 604 O O . TYR A 1 80 ? 17.197 2.255 -22.064 1.00 69.88 80 TYR A O 1
ATOM 612 N N . GLN A 1 81 ? 17.046 3.337 -20.106 1.00 76.25 81 GLN A N 1
ATOM 613 C CA . GLN A 1 81 ? 16.417 2.248 -19.373 1.00 76.25 81 GLN A CA 1
ATOM 614 C C . GLN A 1 81 ? 15.210 2.803 -18.630 1.00 76.25 81 GLN A C 1
ATOM 616 O O . GLN A 1 81 ? 15.349 3.672 -17.769 1.00 76.25 81 GLN A O 1
ATOM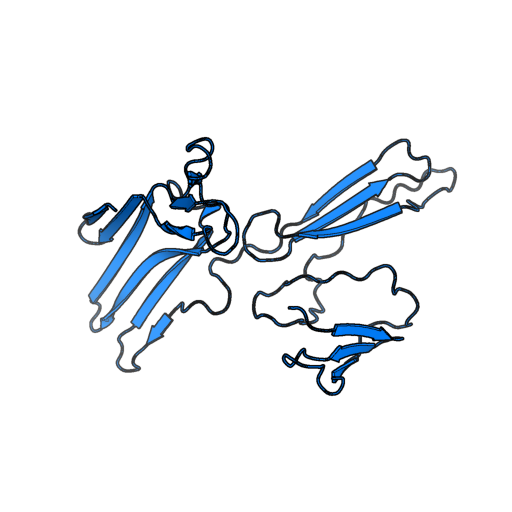 621 N N . ILE A 1 82 ? 14.032 2.284 -18.965 1.00 77.25 82 ILE A N 1
ATOM 622 C CA . ILE A 1 82 ? 12.777 2.613 -18.294 1.00 77.25 82 ILE A CA 1
ATOM 623 C C . ILE A 1 82 ? 12.441 1.463 -17.352 1.00 77.25 82 ILE A C 1
ATOM 625 O O . ILE A 1 82 ? 12.334 0.315 -17.783 1.00 77.25 82 ILE A O 1
ATOM 629 N N . SER A 1 83 ? 12.243 1.765 -16.073 1.00 82.50 83 SER A N 1
ATOM 630 C CA . SER A 1 83 ? 11.801 0.784 -15.089 1.00 82.50 83 SER A CA 1
ATOM 631 C C . SER A 1 83 ? 10.527 1.248 -14.406 1.00 82.50 83 SER A C 1
ATOM 633 O O . SER A 1 83 ? 10.456 2.373 -13.916 1.00 82.50 83 SER A O 1
ATOM 635 N N . LEU A 1 84 ? 9.559 0.341 -14.323 1.00 82.69 84 LEU A N 1
ATOM 636 C CA . LEU A 1 84 ? 8.407 0.462 -13.445 1.00 82.69 84 LEU A CA 1
ATOM 637 C C . LEU A 1 84 ? 8.732 -0.246 -12.131 1.00 82.69 84 LEU A C 1
ATOM 639 O O . LEU A 1 84 ? 9.121 -1.414 -12.142 1.00 82.69 84 LEU A O 1
ATOM 643 N N . GLN A 1 85 ? 8.680 0.482 -11.023 1.00 84.31 85 GLN A N 1
ATOM 644 C CA . GLN A 1 85 ? 8.977 -0.025 -9.682 1.00 84.31 85 GLN A CA 1
ATOM 645 C C . GLN A 1 85 ? 8.137 0.750 -8.678 1.00 84.31 85 GLN A C 1
ATOM 647 O O . GLN A 1 85 ? 7.944 1.943 -8.854 1.00 84.31 85 GLN A O 1
ATOM 652 N N . ASP A 1 86 ? 7.684 0.100 -7.616 1.00 81.00 86 ASP A N 1
ATOM 653 C CA . ASP A 1 86 ? 7.088 0.780 -6.465 1.00 81.00 86 ASP A CA 1
ATOM 654 C C . ASP A 1 86 ? 8.221 1.380 -5.608 1.00 81.00 86 ASP A C 1
ATOM 656 O O . ASP A 1 86 ? 8.862 0.676 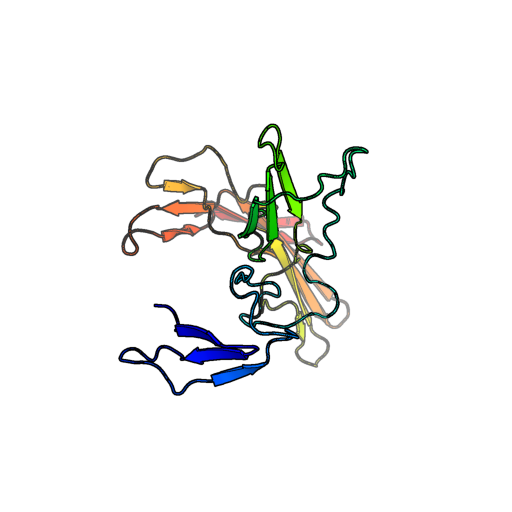-4.822 1.00 81.00 86 ASP A O 1
ATOM 660 N N . MET A 1 87 ? 8.556 2.653 -5.842 1.00 84.88 87 MET A N 1
ATOM 661 C CA . MET A 1 87 ? 9.698 3.324 -5.204 1.00 84.88 87 MET A CA 1
ATOM 662 C C . MET A 1 87 ? 9.324 3.955 -3.861 1.00 84.88 87 MET A C 1
ATOM 664 O O . MET A 1 87 ? 10.206 4.193 -3.033 1.00 84.88 87 MET A O 1
ATOM 668 N N . ASN A 1 88 ? 8.038 4.227 -3.634 1.00 80.25 88 ASN A N 1
ATOM 669 C CA . ASN A 1 88 ? 7.521 4.831 -2.406 1.00 80.25 88 ASN A CA 1
ATOM 670 C C . ASN A 1 88 ? 6.777 3.828 -1.490 1.00 80.25 88 ASN A C 1
ATOM 672 O O . ASN A 1 88 ? 6.357 4.201 -0.390 1.00 80.25 88 ASN A O 1
ATOM 676 N N . LEU A 1 89 ? 6.695 2.556 -1.895 1.00 79.12 89 LEU A N 1
ATOM 677 C CA . LEU A 1 89 ? 6.056 1.444 -1.187 1.00 79.12 89 LEU A CA 1
ATOM 678 C C . LEU A 1 89 ? 4.533 1.603 -1.041 1.00 79.12 89 LEU A C 1
ATOM 680 O O . LEU A 1 89 ? 3.956 1.178 -0.030 1.00 79.12 89 LEU A O 1
ATOM 684 N N . ASP A 1 90 ? 3.883 2.196 -2.047 1.00 76.88 90 ASP A N 1
ATOM 685 C CA . ASP A 1 90 ? 2.436 2.417 -2.107 1.00 76.88 90 ASP A CA 1
ATOM 686 C C . ASP A 1 90 ? 1.637 1.362 -2.885 1.00 76.88 90 ASP A C 1
ATOM 688 O O . ASP A 1 90 ? 0.404 1.426 -2.938 1.00 76.88 90 ASP A O 1
ATOM 692 N N . ARG A 1 91 ? 2.329 0.324 -3.371 1.00 76.44 91 ARG A N 1
ATOM 693 C CA . ARG A 1 91 ? 1.826 -0.753 -4.238 1.00 76.44 91 ARG A CA 1
ATOM 694 C C . ARG A 1 91 ? 1.414 -0.303 -5.634 1.00 76.44 91 ARG A C 1
ATOM 696 O O . ARG A 1 91 ? 0.831 -1.100 -6.368 1.00 76.44 91 ARG A O 1
ATOM 703 N N . ILE A 1 92 ? 1.723 0.927 -6.014 1.00 76.8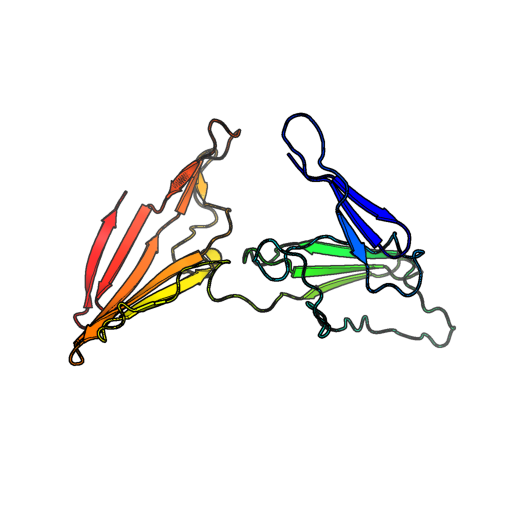1 92 ILE A N 1
ATOM 704 C CA . ILE A 1 92 ? 1.531 1.438 -7.360 1.00 76.81 92 ILE A CA 1
ATOM 705 C C . ILE A 1 92 ? 2.900 1.494 -8.015 1.00 76.81 92 ILE A C 1
ATOM 707 O O . ILE A 1 92 ? 3.924 1.784 -7.403 1.00 76.81 92 ILE A O 1
ATOM 711 N N . SER A 1 93 ? 2.932 1.166 -9.298 1.00 79.69 93 SER A N 1
ATOM 712 C CA . SER A 1 93 ? 4.157 1.320 -10.061 1.00 79.69 93 SER A CA 1
ATOM 713 C C . SER A 1 93 ? 4.451 2.805 -10.233 1.00 79.69 93 SER A C 1
ATOM 715 O O . SER A 1 93 ? 3.655 3.536 -10.830 1.00 79.69 93 SER A O 1
ATOM 717 N N . ASP A 1 94 ? 5.619 3.223 -9.769 1.00 82.06 94 ASP A N 1
ATOM 718 C CA . ASP A 1 94 ? 6.270 4.464 -10.153 1.00 82.06 94 ASP A CA 1
ATOM 719 C C . ASP A 1 94 ? 7.163 4.215 -11.369 1.00 82.06 94 ASP A C 1
ATOM 721 O O . ASP A 1 94 ? 7.457 3.074 -11.737 1.00 82.06 94 ASP A O 1
ATOM 725 N N . VAL A 1 95 ? 7.638 5.288 -11.997 1.00 82.38 95 VAL A N 1
ATOM 726 C CA . VAL A 1 95 ? 8.539 5.185 -13.146 1.00 82.38 95 VAL A CA 1
ATOM 727 C C . VAL A 1 95 ? 9.881 5.823 -12.836 1.00 82.38 95 VAL A C 1
ATOM 729 O O . VAL A 1 95 ? 9.960 6.943 -12.327 1.00 82.38 95 VAL A O 1
ATOM 732 N N . SER A 1 96 ? 10.948 5.118 -13.198 1.00 84.69 96 SER A N 1
ATOM 733 C CA . SER A 1 96 ? 12.293 5.669 -13.296 1.00 84.69 96 SER A CA 1
ATOM 734 C C . SER A 1 96 ? 12.820 5.532 -14.720 1.00 84.69 96 SER A C 1
ATOM 736 O O . SER A 1 96 ? 12.544 4.558 -15.422 1.00 84.69 96 SER A O 1
ATOM 738 N N . ILE A 1 97 ? 13.565 6.543 -15.154 1.00 79.50 97 ILE A N 1
ATOM 739 C CA . ILE A 1 97 ? 14.204 6.603 -16.462 1.00 79.50 97 ILE A CA 1
ATOM 740 C C . ILE A 1 97 ? 15.663 6.956 -16.232 1.00 79.50 97 ILE A C 1
ATOM 742 O O . ILE A 1 97 ? 15.978 8.070 -15.814 1.00 79.50 97 ILE A O 1
ATOM 746 N N . ALA A 1 98 ? 16.550 6.012 -16.516 1.00 81.00 98 ALA A N 1
ATOM 747 C CA . ALA A 1 98 ? 17.975 6.271 -16.602 1.00 81.00 98 ALA A CA 1
ATOM 748 C C . ALA A 1 98 ? 18.349 6.543 -18.059 1.00 81.00 98 ALA A C 1
ATOM 750 O O . ALA A 1 98 ? 17.877 5.849 -18.961 1.00 81.00 98 ALA A O 1
ATOM 751 N N . PHE A 1 99 ? 19.208 7.532 -18.286 1.00 77.31 99 PHE A N 1
ATOM 752 C CA . PHE A 1 99 ? 19.785 7.775 -19.602 1.00 77.31 99 PHE A CA 1
ATOM 753 C C . PHE A 1 99 ? 21.264 8.120 -19.513 1.00 77.31 99 PHE A C 1
ATOM 755 O O . PHE A 1 99 ? 21.738 8.651 -18.502 1.00 77.31 99 PHE A O 1
ATOM 762 N N . LEU A 1 100 ? 21.969 7.844 -20.604 1.00 74.69 100 LEU A N 1
ATOM 763 C CA . LEU A 1 100 ? 23.380 8.143 -20.778 1.00 74.69 100 LEU A CA 1
ATOM 764 C C . LEU A 1 100 ? 23.561 8.928 -22.077 1.00 74.69 100 LEU A C 1
ATOM 766 O O . LEU A 1 100 ? 22.998 8.564 -23.105 1.00 74.69 100 LEU A O 1
ATOM 770 N N . SER A 1 101 ? 24.342 10.003 -22.040 1.00 70.75 101 SER A N 1
ATOM 771 C CA . SER A 1 101 ? 24.679 10.779 -23.231 1.00 70.75 101 SER A CA 1
ATOM 772 C C . SER A 1 101 ? 25.340 9.906 -24.305 1.00 70.75 101 SER A C 1
ATOM 774 O O . SER A 1 101 ? 25.941 8.873 -23.995 1.00 70.75 101 SER A O 1
ATOM 776 N N . LEU A 1 102 ? 25.259 10.315 -25.578 1.00 68.94 102 LEU A N 1
ATOM 777 C CA . LEU A 1 102 ? 25.825 9.536 -26.691 1.00 68.94 102 LEU A CA 1
ATOM 778 C C . LEU A 1 102 ? 27.317 9.243 -26.507 1.00 68.94 102 LEU A C 1
ATOM 780 O O . LEU A 1 102 ? 27.795 8.137 -26.754 1.00 68.94 102 LEU A O 1
ATOM 784 N N . ASP A 1 103 ? 28.045 10.260 -26.060 1.00 75.94 103 ASP A N 1
ATOM 785 C CA . ASP A 1 103 ? 29.479 10.223 -25.793 1.00 75.94 103 ASP A CA 1
ATOM 786 C C . ASP A 1 103 ? 29.823 9.532 -24.461 1.00 75.94 103 ASP A C 1
ATOM 788 O O . ASP A 1 103 ? 30.998 9.344 -24.149 1.00 75.94 103 ASP A O 1
ATOM 792 N N . LYS A 1 104 ? 28.808 9.114 -23.693 1.00 78.50 104 LYS A N 1
ATOM 793 C CA . LYS A 1 104 ? 28.912 8.421 -22.402 1.00 78.50 104 LYS A CA 1
ATOM 794 C C . LYS A 1 104 ? 29.646 9.212 -21.321 1.00 78.50 104 LYS A C 1
ATOM 796 O O . LYS A 1 104 ? 30.104 8.626 -20.340 1.00 78.50 104 LYS A O 1
ATOM 801 N N . THR A 1 105 ? 29.765 10.526 -21.482 1.00 78.00 105 THR A N 1
ATOM 802 C CA . THR A 1 105 ? 30.474 11.390 -20.530 1.00 78.00 105 THR A CA 1
ATOM 803 C C . THR A 1 105 ? 29.587 11.836 -19.373 1.00 78.00 105 THR A C 1
ATOM 805 O O . THR A 1 105 ? 30.102 12.201 -18.315 1.00 78.00 105 THR A O 1
ATOM 808 N N . TRP A 1 106 ? 28.261 11.764 -19.526 1.00 78.12 106 TRP A N 1
ATOM 809 C CA . TRP A 1 106 ? 27.315 12.093 -18.467 1.00 78.12 106 TRP A CA 1
ATOM 810 C C . TRP A 1 106 ? 25.994 11.332 -18.614 1.00 78.12 106 TRP A C 1
ATOM 812 O O . TRP A 1 106 ? 25.644 10.826 -19.673 1.00 78.12 106 TRP A O 1
ATOM 822 N N . GLY A 1 107 ? 25.231 11.252 -17.530 1.00 77.12 107 GLY A N 1
ATOM 823 C CA . GLY A 1 107 ? 23.912 10.630 -17.516 1.00 77.12 107 GLY A CA 1
ATOM 824 C C . GLY A 1 107 ? 23.069 11.178 -16.377 1.00 77.12 107 GLY A C 1
ATOM 825 O O . GLY A 1 107 ? 23.577 11.887 -15.502 1.00 77.12 107 GLY A O 1
ATOM 826 N N . ARG A 1 108 ? 21.770 10.881 -16.390 1.00 77.12 108 ARG A N 1
ATOM 827 C CA . ARG A 1 108 ? 20.858 11.241 -15.296 1.00 77.12 108 ARG A CA 1
ATOM 828 C C . ARG A 1 108 ? 19.815 10.156 -15.086 1.00 77.12 108 ARG A C 1
ATOM 830 O O . ARG A 1 108 ? 19.504 9.386 -15.992 1.00 77.12 108 ARG A O 1
ATOM 837 N N . ILE A 1 109 ? 19.257 10.151 -13.882 1.00 82.44 109 ILE A N 1
ATOM 838 C CA . ILE A 1 109 ? 18.096 9.346 -13.521 1.00 82.44 109 ILE A CA 1
ATOM 839 C C . ILE A 1 109 ? 16.957 10.308 -13.206 1.00 82.44 109 ILE A C 1
ATOM 841 O O . ILE A 1 109 ? 17.087 11.169 -12.335 1.00 82.44 109 ILE A O 1
ATOM 845 N N . TYR A 1 110 ? 15.849 10.158 -13.919 1.00 80.25 110 TYR A N 1
ATOM 846 C CA . TYR A 1 110 ? 14.577 10.780 -13.590 1.00 80.25 110 TYR A CA 1
ATOM 847 C C . TYR A 1 110 ? 13.693 9.760 -12.895 1.00 80.25 110 TYR A C 1
ATOM 849 O O . TYR A 1 110 ? 13.716 8.581 -13.238 1.00 80.25 110 TYR A O 1
ATOM 857 N N . TYR A 1 111 ? 12.882 10.217 -11.954 1.00 83.25 111 TYR A N 1
ATOM 858 C CA . TYR A 1 111 ? 11.803 9.419 -11.398 1.00 83.25 111 TYR A CA 1
ATOM 859 C C . TYR A 1 111 ? 10.550 10.273 -11.263 1.00 83.25 111 TYR A C 1
ATOM 861 O O . TYR A 1 111 ? 10.622 11.497 -11.124 1.00 83.25 111 TYR A O 1
ATOM 869 N N . ARG A 1 112 ? 9.393 9.625 -11.333 1.00 81.00 112 ARG A N 1
ATOM 870 C CA . ARG A 1 112 ? 8.104 10.246 -11.054 1.00 81.00 112 ARG A CA 1
ATOM 871 C C . ARG A 1 112 ? 7.278 9.267 -10.251 1.00 81.00 112 ARG A C 1
ATOM 873 O O . ARG A 1 112 ? 7.070 8.139 -10.694 1.00 81.00 112 ARG A O 1
ATOM 880 N N . TYR A 1 113 ? 6.818 9.742 -9.102 1.00 79.75 113 TYR A N 1
ATOM 881 C CA . TYR A 1 113 ? 5.840 9.015 -8.320 1.00 79.75 113 TYR A CA 1
ATOM 882 C C . TYR A 1 113 ? 4.483 9.096 -8.994 1.00 79.75 113 TYR A C 1
ATOM 884 O O . TYR A 1 113 ? 4.116 10.141 -9.549 1.00 79.75 113 TYR A O 1
ATOM 892 N N . ASN A 1 114 ? 3.744 8.001 -8.928 1.00 75.69 114 ASN A N 1
ATOM 893 C CA . ASN A 1 114 ? 2.330 8.040 -9.229 1.00 75.69 114 ASN A CA 1
ATOM 894 C C . ASN A 1 114 ? 1.586 8.873 -8.171 1.00 75.69 114 ASN A C 1
ATOM 896 O O . ASN A 1 114 ? 2.140 9.240 -7.131 1.00 75.69 114 ASN A O 1
ATOM 900 N N . SER A 1 115 ? 0.330 9.230 -8.446 1.00 74.19 115 SER A N 1
ATOM 901 C CA . SER A 1 115 ? -0.462 9.933 -7.429 1.00 74.19 115 SER A CA 1
ATOM 902 C C . SER A 1 115 ? -0.663 9.006 -6.223 1.00 74.19 115 SER A C 1
ATOM 904 O O . SER A 1 115 ? -1.227 7.926 -6.407 1.00 74.19 115 SER A O 1
ATOM 906 N N . PRO A 1 116 ? -0.244 9.400 -5.004 1.00 68.06 116 PRO A N 1
ATOM 907 C CA . PRO A 1 116 ? -0.340 8.527 -3.845 1.00 68.06 116 PRO A CA 1
ATOM 908 C C . PRO A 1 116 ? -1.807 8.242 -3.534 1.00 68.06 116 PRO A C 1
ATOM 910 O O . PRO A 1 116 ? -2.634 9.157 -3.450 1.00 68.06 116 PRO A O 1
ATOM 913 N N . ARG A 1 117 ? -2.139 6.965 -3.339 1.00 73.75 117 ARG A N 1
ATOM 914 C CA . ARG A 1 117 ? -3.474 6.574 -2.883 1.00 73.75 117 ARG A CA 1
ATOM 915 C C . ARG A 1 117 ? -3.583 6.735 -1.371 1.00 73.75 117 ARG A C 1
ATOM 917 O O . ARG A 1 117 ? -2.654 6.455 -0.619 1.00 73.75 117 ARG A O 1
ATOM 924 N N . ASN A 1 118 ? -4.773 7.124 -0.925 1.00 77.56 118 ASN A N 1
ATOM 925 C CA . ASN A 1 118 ? -5.122 7.165 0.498 1.00 77.56 118 ASN A CA 1
ATOM 926 C C . ASN A 1 118 ? -5.689 5.827 1.001 1.00 77.56 118 ASN A C 1
ATOM 928 O O . ASN A 1 118 ? -6.054 5.718 2.163 1.00 77.56 118 ASN A O 1
ATOM 932 N N . SER A 1 119 ? -5.783 4.817 0.136 1.00 84.56 119 SER A N 1
ATOM 933 C CA . SER A 1 119 ? -6.203 3.455 0.458 1.00 84.56 119 SER A CA 1
ATOM 934 C C . SER A 1 119 ? -5.643 2.483 -0.572 1.00 84.56 119 SER A C 1
ATOM 936 O O . SER A 1 119 ? -5.347 2.861 -1.705 1.00 84.56 119 SER A O 1
ATOM 938 N N . GLY A 1 120 ? -5.553 1.216 -0.198 1.00 78.62 120 GLY A N 1
ATOM 939 C CA . GLY A 1 120 ? -5.262 0.146 -1.137 1.00 78.62 120 GLY A CA 1
ATOM 940 C C . GLY A 1 120 ? -6.383 -0.065 -2.153 1.00 78.62 120 GLY A C 1
ATOM 941 O O . GLY A 1 120 ? -7.499 0.447 -2.016 1.00 78.62 120 GLY A O 1
ATOM 942 N N . GLU A 1 121 ? -6.043 -0.863 -3.156 1.00 73.94 121 GLU A N 1
ATOM 943 C CA . GLU A 1 121 ? -6.965 -1.550 -4.057 1.00 73.94 121 GLU A CA 1
ATOM 944 C C . GLU A 1 121 ? -8.083 -2.258 -3.295 1.00 73.94 121 GLU A C 1
ATOM 946 O O . GLU A 1 121 ? -7.815 -2.938 -2.302 1.00 73.94 121 GLU A O 1
ATOM 951 N N . ASP A 1 122 ? -9.324 -2.060 -3.748 1.00 79.19 122 ASP A N 1
ATOM 952 C CA . ASP A 1 122 ? -10.525 -2.733 -3.239 1.00 79.19 122 ASP A CA 1
ATOM 953 C C . ASP A 1 122 ? -10.724 -2.674 -1.717 1.00 79.19 122 ASP A C 1
ATOM 955 O O . ASP A 1 122 ? -11.401 -3.510 -1.111 1.00 79.19 122 ASP A O 1
ATOM 959 N N . GLN A 1 123 ? -10.160 -1.654 -1.068 1.00 87.25 123 GLN A N 1
ATOM 960 C CA . GLN A 1 123 ? -10.388 -1.430 0.350 1.00 87.25 123 GLN A CA 1
ATOM 961 C C . GLN A 1 123 ? -11.764 -0.817 0.595 1.00 87.25 123 GLN A C 1
ATOM 963 O O . GLN A 1 123 ? -12.199 0.126 -0.068 1.00 87.25 123 GLN A O 1
ATOM 968 N N . LEU A 1 124 ? -12.446 -1.348 1.606 1.00 92.38 124 LEU A N 1
ATOM 969 C CA . LEU A 1 124 ? -13.762 -0.882 2.007 1.00 92.38 124 LEU A CA 1
ATOM 970 C C . LEU A 1 124 ? -13.663 0.487 2.687 1.00 92.38 124 LEU A C 1
ATOM 972 O O . LEU A 1 124 ? -13.216 0.589 3.824 1.00 92.38 124 LEU A O 1
ATOM 976 N N . LEU A 1 125 ? -14.126 1.536 2.008 1.00 94.81 125 LEU A N 1
ATOM 977 C CA . LEU A 1 125 ? -14.095 2.904 2.540 1.00 94.81 125 LEU A CA 1
ATOM 978 C C . LEU A 1 125 ? -15.368 3.292 3.291 1.00 94.81 125 LEU A C 1
ATOM 980 O O . LEU A 1 125 ? -15.317 4.084 4.229 1.00 94.81 125 LEU A O 1
ATOM 984 N N . ASN A 1 126 ? -16.520 2.780 2.859 1.00 94.88 126 ASN A N 1
ATOM 985 C CA . ASN A 1 126 ? -17.811 3.170 3.407 1.00 94.88 126 ASN A CA 1
ATOM 986 C C . ASN A 1 126 ? -18.839 2.044 3.278 1.00 94.88 126 ASN A C 1
ATOM 988 O O . ASN A 1 126 ? -18.992 1.450 2.213 1.00 94.88 126 ASN A O 1
ATOM 992 N N . VAL A 1 127 ? -19.602 1.826 4.344 1.00 96.31 127 VAL A N 1
ATOM 993 C CA . VAL A 1 127 ? -20.786 0.964 4.371 1.00 96.31 127 VAL A CA 1
ATOM 994 C C . VAL A 1 127 ? -21.977 1.790 4.834 1.00 96.31 127 VAL A C 1
ATOM 996 O O . VAL A 1 127 ? -21.870 2.574 5.774 1.00 96.31 127 VAL A O 1
ATOM 999 N N . SER A 1 128 ? -23.126 1.585 4.196 1.00 94.88 128 SER A N 1
ATOM 1000 C CA . SER A 1 128 ? -24.420 2.096 4.647 1.00 94.88 128 SER A CA 1
ATOM 1001 C C . SER A 1 128 ? -25.410 0.945 4.717 1.00 94.88 128 SER A C 1
ATOM 1003 O O . SER A 1 128 ? -25.418 0.081 3.842 1.00 94.88 128 SER A O 1
ATOM 1005 N N . ASN A 1 129 ? -26.258 0.942 5.742 1.00 93.56 129 ASN A N 1
ATOM 1006 C CA . ASN A 1 129 ? -27.342 -0.033 5.859 1.00 93.56 129 ASN A CA 1
ATOM 1007 C C . ASN A 1 129 ? -28.650 0.430 5.191 1.00 93.56 129 ASN A C 1
ATOM 1009 O O . ASN A 1 129 ? -29.668 -0.243 5.318 1.00 93.56 129 ASN A O 1
ATOM 1013 N N . GLY A 1 130 ? -28.652 1.594 4.532 1.00 90.56 130 GLY A N 1
ATOM 1014 C CA . GLY A 1 130 ? -29.851 2.170 3.915 1.00 90.56 130 GLY A CA 1
ATOM 1015 C C . GLY A 1 130 ? -30.894 2.708 4.906 1.00 90.56 130 GLY A C 1
ATOM 1016 O O . GLY A 1 130 ? -31.921 3.220 4.475 1.00 90.56 130 GLY A O 1
ATOM 1017 N N . ALA A 1 131 ? -30.630 2.644 6.215 1.00 90.06 131 ALA A N 1
ATOM 1018 C CA . ALA A 1 131 ? -31.510 3.111 7.291 1.00 90.06 131 ALA A CA 1
ATOM 1019 C C . ALA A 1 131 ? -30.941 4.341 8.030 1.00 90.06 131 ALA A C 1
ATOM 1021 O O . ALA A 1 131 ? -31.310 4.626 9.168 1.00 90.06 131 ALA A O 1
ATOM 1022 N N . GLY A 1 132 ? -30.024 5.069 7.384 1.00 86.75 132 GLY A N 1
ATOM 1023 C CA . GLY A 1 132 ? -29.411 6.291 7.915 1.00 86.75 132 GLY A CA 1
ATOM 1024 C C . GLY A 1 132 ? -28.152 6.075 8.757 1.00 86.75 132 GLY A C 1
ATOM 1025 O O . GLY A 1 132 ? -27.566 7.057 9.195 1.00 86.75 132 GLY A O 1
ATOM 1026 N N . GLN A 1 133 ? -27.706 4.830 8.957 1.00 95.06 133 GLN A N 1
ATOM 1027 C CA . GLN A 1 133 ? -26.443 4.539 9.641 1.00 95.06 133 GLN A CA 1
ATOM 1028 C C . GLN A 1 133 ? -25.328 4.306 8.624 1.00 95.06 133 GLN A C 1
ATOM 1030 O O . GLN A 1 133 ? -25.529 3.632 7.607 1.00 95.06 133 GLN A O 1
ATOM 1035 N N . THR A 1 134 ? -24.142 4.844 8.906 1.00 96.00 134 THR A N 1
ATOM 1036 C CA . THR A 1 134 ? -22.971 4.700 8.032 1.00 96.00 134 THR A CA 1
ATOM 1037 C C . THR A 1 134 ? -21.720 4.365 8.828 1.00 96.00 134 THR A C 1
ATOM 1039 O O . THR A 1 134 ? -21.586 4.718 9.996 1.00 96.00 134 THR A O 1
ATOM 1042 N N . SER A 1 135 ? -20.799 3.638 8.208 1.00 96.62 135 SER A N 1
ATOM 1043 C CA . SER A 1 135 ? -19.481 3.336 8.762 1.00 96.62 135 SER A CA 1
ATOM 1044 C C . SER A 1 135 ? -18.429 3.636 7.714 1.00 96.62 135 SER A C 1
ATOM 1046 O O . SER A 1 135 ? -18.480 3.088 6.617 1.00 96.62 135 SER A O 1
ATOM 1048 N N . GLN A 1 136 ? -17.494 4.509 8.057 1.00 96.88 136 GLN A N 1
ATOM 1049 C CA . GLN A 1 136 ? -16.423 4.982 7.194 1.00 96.88 136 GLN A CA 1
ATOM 1050 C C . GLN A 1 136 ? -15.076 4.543 7.755 1.00 96.88 136 GLN A C 1
ATOM 1052 O O . GLN A 1 136 ? -14.880 4.542 8.973 1.00 96.88 136 GLN A O 1
ATOM 1057 N N . VAL A 1 137 ? -14.147 4.212 6.865 1.00 97.56 137 VAL A N 1
ATOM 1058 C CA . VAL A 1 137 ? -12.777 3.827 7.204 1.00 97.56 137 VAL A CA 1
ATOM 1059 C C . VAL A 1 137 ? -11.818 4.705 6.415 1.00 97.56 137 VAL A C 1
ATOM 1061 O O . VAL A 1 137 ? -11.949 4.857 5.201 1.00 97.56 137 VAL A O 1
ATOM 1064 N N . GLN A 1 138 ? -10.858 5.297 7.115 1.00 96.06 138 GLN A N 1
ATOM 1065 C CA . GLN A 1 138 ? -9.733 5.996 6.511 1.00 96.06 138 GLN A CA 1
ATOM 1066 C C . GLN A 1 138 ? -8.495 5.125 6.625 1.00 96.06 138 GLN A C 1
ATOM 1068 O O . GLN A 1 138 ? -8.258 4.491 7.659 1.00 96.06 138 GLN A O 1
ATOM 1073 N N . TYR A 1 139 ? -7.707 5.127 5.558 1.00 94.25 139 TYR A N 1
ATOM 1074 C CA . TYR A 1 139 ? -6.462 4.393 5.481 1.00 94.25 139 TYR A CA 1
ATOM 1075 C C . TYR A 1 139 ? -5.283 5.345 5.277 1.00 94.25 139 TYR A C 1
ATOM 1077 O O . TYR A 1 139 ? -5.437 6.514 4.922 1.00 94.25 139 TYR A O 1
ATOM 1085 N N . GLN A 1 140 ? -4.084 4.833 5.517 1.00 91.25 140 GLN A N 1
ATOM 1086 C CA . GLN A 1 140 ? -2.835 5.494 5.169 1.00 91.25 140 GLN A CA 1
ATOM 1087 C C . GLN A 1 140 ? -1.780 4.436 4.863 1.00 91.25 140 GLN A C 1
ATOM 1089 O O . GLN A 1 140 ? -1.803 3.345 5.434 1.00 91.25 140 GLN A O 1
ATOM 1094 N N . LEU A 1 141 ? -0.824 4.766 3.998 1.00 89.38 141 LEU A N 1
ATOM 1095 C CA . LEU A 1 141 ? 0.375 3.956 3.822 1.00 89.38 141 LEU A CA 1
ATOM 1096 C C . LEU A 1 141 ? 1.082 3.731 5.155 1.00 89.38 141 LEU A C 1
ATOM 1098 O O . LEU A 1 141 ? 1.426 4.685 5.855 1.00 89.38 141 LEU A O 1
ATOM 1102 N N . LYS A 1 142 ? 1.354 2.461 5.462 1.00 90.62 142 LYS A N 1
ATOM 1103 C CA . LYS A 1 142 ? 2.063 2.036 6.671 1.00 90.62 142 LYS A CA 1
ATOM 1104 C C . LYS A 1 142 ? 3.374 2.791 6.843 1.00 90.62 142 LYS A C 1
ATOM 1106 O O . LYS A 1 142 ? 3.682 3.253 7.934 1.00 90.62 142 LYS A O 1
ATOM 1111 N N . ASN A 1 143 ? 4.122 2.944 5.757 1.00 86.75 143 ASN A N 1
ATOM 1112 C CA . ASN A 1 143 ? 5.445 3.558 5.776 1.00 86.75 143 ASN A CA 1
ATOM 1113 C C . ASN A 1 143 ? 5.401 5.059 6.094 1.00 86.75 143 ASN A C 1
ATOM 1115 O O . ASN A 1 143 ? 6.393 5.609 6.560 1.00 86.75 143 ASN A O 1
ATOM 1119 N N . ASN A 1 144 ? 4.243 5.694 5.902 1.00 87.50 144 ASN A N 1
ATOM 1120 C CA . ASN A 1 144 ? 4.010 7.094 6.244 1.00 87.50 144 ASN A CA 1
ATOM 1121 C C . ASN A 1 144 ? 3.365 7.258 7.630 1.00 87.50 144 ASN A C 1
ATOM 1123 O O . ASN A 1 144 ? 3.230 8.383 8.113 1.00 87.50 144 ASN A O 1
ATOM 1127 N N . HIS A 1 145 ? 2.960 6.163 8.278 1.00 91.31 145 HIS A N 1
ATOM 1128 C CA . HIS A 1 145 ? 2.372 6.202 9.607 1.00 91.31 145 HIS A CA 1
ATOM 1129 C C . HIS A 1 145 ? 3.469 6.183 10.676 1.00 91.31 145 HIS A C 1
ATOM 1131 O O . HIS A 1 145 ? 4.210 5.210 10.828 1.00 91.31 145 HIS A O 1
ATOM 1137 N N . SER A 1 146 ? 3.545 7.249 11.473 1.00 92.69 146 SER A N 1
ATOM 1138 C CA . SER A 1 146 ? 4.527 7.350 12.557 1.00 92.69 146 SER A CA 1
ATOM 1139 C C . SER A 1 146 ? 4.403 6.182 13.540 1.00 92.69 146 SER A C 1
ATOM 1141 O O . SER A 1 146 ? 3.299 5.752 13.874 1.00 92.69 146 SER A O 1
ATOM 1143 N N . GLY A 1 147 ? 5.538 5.642 13.979 1.00 93.19 147 GLY A N 1
ATOM 1144 C CA . GLY A 1 147 ? 5.600 4.517 14.914 1.00 93.19 147 GLY A CA 1
ATOM 1145 C C . GLY A 1 147 ? 5.339 3.142 14.295 1.00 93.19 147 GLY A C 1
ATOM 1146 O O . GLY A 1 147 ? 5.796 2.151 14.862 1.00 93.19 147 GLY A O 1
ATOM 1147 N N . ALA A 1 148 ? 4.703 3.057 13.120 1.00 93.50 148 ALA A N 1
ATOM 1148 C CA . ALA A 1 148 ? 4.360 1.778 12.500 1.00 93.50 148 ALA A CA 1
ATOM 1149 C C . ALA A 1 148 ? 5.601 0.941 12.155 1.00 93.50 148 ALA A C 1
ATOM 1151 O O . ALA A 1 148 ? 5.579 -0.278 12.299 1.00 93.50 148 ALA A O 1
ATOM 1152 N N . LEU A 1 149 ? 6.700 1.585 11.756 1.00 92.50 149 LEU A N 1
ATOM 1153 C CA . LEU A 1 149 ? 7.986 0.942 11.494 1.00 92.50 149 LEU A CA 1
ATOM 1154 C C . LEU A 1 149 ? 9.076 1.539 12.384 1.00 92.50 149 LEU A C 1
ATOM 1156 O O . LEU A 1 149 ? 9.188 2.757 12.508 1.00 92.50 149 LEU A O 1
ATOM 1160 N N . GLN A 1 150 ? 9.922 0.681 12.958 1.00 91.81 150 GLN A N 1
ATOM 1161 C CA . GLN A 1 150 ? 11.131 1.092 13.677 1.00 91.81 150 GLN A CA 1
ATOM 1162 C C . GLN A 1 150 ? 12.372 0.657 12.896 1.00 91.81 150 GLN A C 1
ATOM 1164 O O . GLN A 1 150 ? 12.958 -0.399 13.139 1.00 91.81 150 GLN A O 1
ATOM 1169 N N . THR A 1 151 ? 12.762 1.465 11.913 1.00 85.62 151 THR A N 1
ATOM 1170 C CA . THR A 1 151 ? 13.936 1.206 11.066 1.00 85.62 151 THR A CA 1
ATOM 1171 C C . THR A 1 151 ? 15.220 1.099 11.891 1.00 85.62 151 THR A C 1
ATOM 1173 O O . THR A 1 151 ? 15.391 1.825 12.867 1.00 85.62 151 THR A O 1
ATOM 1176 N N . GLY A 1 152 ? 16.144 0.224 11.486 1.00 85.81 152 GLY A N 1
ATOM 1177 C CA . GLY A 1 152 ? 17.436 0.050 12.169 1.00 85.81 152 GLY A CA 1
ATOM 1178 C C . GLY A 1 152 ? 17.371 -0.739 13.482 1.00 85.81 152 GLY A C 1
ATOM 1179 O O . GLY A 1 152 ? 18.370 -0.818 14.190 1.00 85.81 152 GLY A O 1
ATOM 1180 N N . THR A 1 153 ? 16.220 -1.330 13.808 1.00 89.00 153 THR A N 1
ATOM 1181 C CA . THR A 1 153 ? 16.041 -2.214 14.969 1.00 89.00 153 THR A CA 1
ATOM 1182 C C . THR A 1 153 ? 15.932 -3.676 14.540 1.00 89.00 153 THR A C 1
ATOM 1184 O O . THR A 1 153 ? 15.552 -3.963 13.408 1.00 89.00 153 THR A O 1
ATOM 1187 N N . GLY A 1 154 ? 16.169 -4.617 15.456 1.00 88.19 154 GLY A N 1
ATOM 1188 C CA . GLY A 1 154 ? 16.029 -6.052 15.187 1.00 88.19 154 GLY A CA 1
ATOM 1189 C C . GLY A 1 154 ? 17.312 -6.746 14.741 1.00 88.19 154 GLY A C 1
ATOM 1190 O O . GLY A 1 154 ? 18.275 -6.100 14.345 1.00 88.19 154 GLY A O 1
ATOM 1191 N N . ASN A 1 155 ? 17.300 -8.077 14.799 1.00 90.88 155 ASN A N 1
ATOM 1192 C CA . ASN A 1 155 ? 18.387 -8.949 14.365 1.00 90.88 155 ASN A CA 1
ATOM 1193 C C . ASN A 1 155 ? 17.802 -10.111 13.571 1.00 90.88 155 ASN A C 1
ATOM 1195 O O . ASN A 1 155 ? 16.800 -10.690 13.987 1.00 90.88 155 ASN A O 1
ATOM 1199 N N . TYR A 1 156 ? 18.464 -10.500 12.479 1.00 89.44 156 TYR A N 1
ATOM 1200 C CA . TYR A 1 156 ? 18.035 -11.649 11.685 1.00 89.44 156 TYR A CA 1
ATOM 1201 C C . TYR A 1 156 ? 17.754 -12.878 12.583 1.00 89.44 156 TYR A C 1
ATOM 1203 O O . TYR A 1 156 ? 18.598 -13.219 13.417 1.00 89.44 156 TYR A O 1
ATOM 1211 N N . PRO A 1 157 ? 16.605 -13.560 12.416 1.00 91.44 157 PRO A N 1
ATOM 1212 C CA . PRO A 1 157 ? 15.614 -13.357 11.354 1.00 91.44 157 PRO A CA 1
ATOM 1213 C C . PRO A 1 157 ? 14.514 -12.329 11.669 1.00 91.44 157 PRO A C 1
ATOM 1215 O O . PRO A 1 157 ? 13.733 -12.015 10.778 1.00 91.44 157 PRO A O 1
ATOM 1218 N N . ASP A 1 158 ? 14.430 -11.808 12.893 1.00 93.75 158 ASP A N 1
ATOM 1219 C CA . ASP A 1 158 ? 13.418 -10.831 13.308 1.00 93.75 158 ASP A CA 1
ATOM 1220 C C . ASP A 1 158 ? 13.853 -9.405 12.946 1.00 93.75 158 ASP A C 1
ATOM 1222 O O . ASP A 1 158 ? 14.755 -8.813 13.547 1.00 93.75 158 ASP A O 1
ATOM 1226 N N . VAL A 1 159 ? 13.177 -8.815 11.967 1.00 94.38 159 VAL A N 1
ATOM 1227 C CA . VAL A 1 159 ? 13.486 -7.485 11.431 1.00 94.38 159 VAL A CA 1
ATOM 1228 C C . VAL A 1 159 ? 12.207 -6.651 11.272 1.00 94.38 159 VAL A C 1
ATOM 1230 O O . VAL A 1 159 ? 11.101 -7.194 11.348 1.00 94.38 159 VAL A O 1
ATOM 1233 N N . PRO A 1 160 ? 12.310 -5.327 11.067 1.00 93.44 160 PRO A N 1
ATOM 1234 C CA . PRO A 1 160 ? 11.150 -4.495 10.788 1.00 93.44 160 PRO A CA 1
ATOM 1235 C C . PRO A 1 160 ? 10.451 -4.965 9.508 1.00 93.44 160 PRO A C 1
ATOM 1237 O O . PRO A 1 160 ? 11.098 -5.403 8.552 1.00 93.44 160 PRO A O 1
ATOM 1240 N N . SER A 1 161 ? 9.123 -4.869 9.480 1.00 89.69 161 SER A N 1
ATOM 1241 C CA . SER A 1 161 ? 8.332 -5.299 8.325 1.00 89.69 161 SER A CA 1
ATOM 1242 C C . SER A 1 161 ? 8.556 -4.399 7.104 1.00 89.69 161 SER A C 1
ATOM 1244 O O . SER A 1 161 ? 8.111 -3.252 7.066 1.00 89.69 161 SER A O 1
ATOM 1246 N N . MET A 1 162 ? 9.180 -4.949 6.060 1.00 81.44 162 MET A N 1
ATOM 1247 C CA . MET A 1 162 ? 9.419 -4.261 4.779 1.00 81.44 162 MET A CA 1
ATOM 1248 C C . MET A 1 162 ? 8.267 -4.427 3.774 1.00 81.44 162 MET A C 1
ATOM 1250 O O . MET A 1 162 ? 8.346 -3.937 2.653 1.00 81.44 162 MET A O 1
ATOM 1254 N N . THR A 1 163 ? 7.201 -5.146 4.138 1.00 82.75 163 THR A N 1
ATOM 1255 C CA . THR A 1 163 ? 6.079 -5.404 3.227 1.00 82.75 163 THR A CA 1
ATOM 1256 C C . THR A 1 163 ? 5.232 -4.137 3.054 1.00 82.75 163 THR A C 1
ATOM 1258 O O . THR A 1 163 ? 4.745 -3.622 4.063 1.00 82.75 163 THR A O 1
ATOM 1261 N N . PRO A 1 164 ? 5.005 -3.636 1.826 1.00 80.19 164 PRO A N 1
ATOM 1262 C CA . PRO A 1 164 ? 4.153 -2.469 1.605 1.00 80.19 164 PRO A CA 1
ATOM 1263 C C . PRO A 1 164 ? 2.706 -2.774 2.006 1.00 80.19 164 PRO A C 1
ATOM 1265 O O . PRO A 1 164 ? 2.218 -3.896 1.821 1.00 80.19 164 PRO A O 1
ATOM 1268 N N . GLY A 1 165 ? 1.990 -1.787 2.541 1.00 87.06 165 GLY A N 1
ATOM 1269 C CA . GLY A 1 165 ? 0.610 -1.971 2.987 1.00 87.06 165 GLY A CA 1
ATOM 1270 C C . GLY A 1 165 ? -0.040 -0.705 3.529 1.00 87.06 165 GLY A C 1
ATOM 1271 O O . GLY A 1 165 ? 0.629 0.294 3.788 1.00 87.06 165 GLY A O 1
ATOM 1272 N N . PHE A 1 166 ? -1.355 -0.778 3.716 1.00 90.88 166 PHE A N 1
ATOM 1273 C CA . PHE A 1 166 ? -2.176 0.297 4.263 1.00 90.88 166 PHE A CA 1
ATOM 1274 C C . PHE A 1 166 ? -2.664 -0.069 5.661 1.00 90.88 166 PHE A C 1
ATOM 1276 O O . PHE A 1 166 ? -3.060 -1.210 5.905 1.00 90.88 166 PHE A O 1
ATOM 1283 N N . LEU A 1 167 ? -2.659 0.908 6.560 1.00 93.94 167 LEU A N 1
ATOM 1284 C CA . LEU A 1 167 ? -3.204 0.803 7.907 1.00 93.94 167 LEU A CA 1
ATOM 1285 C C . LEU A 1 167 ? -4.515 1.563 7.984 1.00 93.94 167 LEU A C 1
ATOM 1287 O O . LEU A 1 167 ? -4.657 2.601 7.344 1.00 93.94 167 LEU A O 1
ATOM 1291 N N . VAL A 1 168 ? -5.446 1.066 8.793 1.00 96.50 168 VAL A N 1
ATOM 1292 C CA . VAL A 1 168 ? -6.628 1.836 9.182 1.00 96.50 168 VAL A CA 1
ATOM 1293 C C . VAL A 1 168 ? -6.168 2.936 10.129 1.00 96.50 168 VAL A C 1
ATOM 1295 O O . VAL A 1 168 ? -5.575 2.641 11.152 1.00 96.50 168 VAL A O 1
ATOM 1298 N N . THR A 1 169 ? -6.422 4.199 9.824 1.00 96.50 169 THR A N 1
ATOM 1299 C CA . THR A 1 169 ? -6.018 5.321 10.691 1.00 96.50 169 THR A CA 1
ATOM 1300 C C . THR A 1 169 ? -7.187 5.914 11.449 1.00 96.50 169 THR A C 1
ATOM 1302 O O . THR A 1 169 ? -7.016 6.432 12.553 1.00 96.50 169 THR A O 1
ATOM 1305 N N . GLN A 1 170 ? -8.391 5.788 10.894 1.00 97.44 170 GLN A N 1
ATOM 1306 C CA . GLN A 1 170 ? -9.610 6.238 11.536 1.00 97.44 170 GLN A CA 1
ATOM 1307 C C . GLN A 1 170 ? -10.797 5.386 11.100 1.00 97.44 170 GLN A C 1
ATOM 1309 O O . GLN A 1 170 ? -10.933 5.032 9.930 1.00 97.44 170 GLN A O 1
ATOM 1314 N N . THR A 1 171 ? -11.705 5.131 12.033 1.00 97.62 171 THR A N 1
ATOM 1315 C CA . THR A 1 171 ? -13.067 4.703 11.719 1.00 97.62 171 THR A CA 1
ATOM 1316 C C . THR A 1 171 ? -14.048 5.737 12.231 1.00 97.62 171 THR A C 1
ATOM 1318 O O . THR A 1 171 ? -13.909 6.220 13.356 1.00 97.62 171 THR A O 1
ATOM 1321 N N . ARG A 1 172 ? -15.067 6.041 11.433 1.00 96.50 172 ARG A N 1
ATOM 1322 C CA . ARG A 1 172 ? -16.170 6.917 11.819 1.00 96.50 172 ARG A CA 1
ATOM 1323 C C . ARG A 1 172 ? -17.484 6.178 11.638 1.00 96.50 172 ARG A C 1
ATOM 1325 O O . ARG A 1 172 ? -17.790 5.719 10.544 1.00 96.50 172 ARG A O 1
ATOM 1332 N N . GLN A 1 173 ? -18.261 6.084 12.702 1.00 95.75 173 GLN A N 1
ATOM 1333 C CA . GLN A 1 173 ? -19.581 5.471 12.707 1.00 95.75 173 GLN A CA 1
ATOM 1334 C C . GLN A 1 173 ? -20.625 6.553 12.953 1.00 95.75 173 GLN A C 1
ATOM 1336 O O . GLN A 1 173 ? -20.593 7.225 13.982 1.00 95.75 173 GLN A O 1
ATOM 1341 N N . ASP A 1 174 ? -21.541 6.719 12.006 1.00 94.56 174 ASP A N 1
ATOM 1342 C CA . ASP A 1 174 ? -22.766 7.487 12.193 1.00 94.56 174 ASP A CA 1
ATOM 1343 C C . ASP A 1 174 ? -23.880 6.510 12.569 1.00 94.56 174 ASP A C 1
ATOM 1345 O O . ASP A 1 174 ? -24.269 5.650 11.771 1.00 94.56 174 ASP A O 1
ATOM 1349 N N . LEU A 1 175 ? -24.351 6.604 13.810 1.00 90.44 175 LEU A N 1
ATOM 1350 C CA . LEU A 1 175 ? -25.338 5.691 14.383 1.00 90.44 175 LEU A CA 1
ATOM 1351 C C . LEU A 1 175 ? -26.780 6.171 14.164 1.00 90.44 175 LEU A C 1
ATOM 1353 O O . LEU A 1 175 ? -27.699 5.548 14.702 1.00 90.44 175 LEU A O 1
ATOM 1357 N N . SER A 1 176 ? -26.983 7.191 13.318 1.00 84.56 176 SER A N 1
ATOM 1358 C CA . SER A 1 176 ? -28.227 7.947 13.141 1.00 84.56 176 SER A CA 1
ATOM 1359 C C . SER A 1 176 ? -28.505 8.924 14.292 1.00 84.56 176 SER A C 1
ATOM 1361 O O . SER A 1 176 ? -27.857 8.907 15.341 1.00 84.56 176 SER A O 1
ATOM 1363 N N . ASN A 1 177 ? -29.459 9.834 14.077 1.00 84.62 177 ASN A N 1
ATOM 1364 C CA . ASN A 1 177 ? -29.839 10.906 15.009 1.00 84.62 177 ASN A CA 1
ATOM 1365 C C . ASN A 1 177 ? -28.672 11.814 15.452 1.00 84.62 177 ASN A C 1
ATOM 1367 O O . ASN A 1 177 ? -28.684 12.355 16.557 1.00 84.62 177 ASN A O 1
ATOM 1371 N N . GLY A 1 178 ? -27.663 11.990 14.592 1.00 83.25 178 GLY A N 1
ATOM 1372 C CA . GLY A 1 178 ? -26.517 12.868 14.847 1.00 83.25 178 GLY A CA 1
ATOM 1373 C C . GLY A 1 178 ? -25.485 12.308 15.830 1.00 83.25 178 GLY A C 1
ATOM 1374 O O . GLY A 1 178 ? -24.550 13.021 16.192 1.00 83.25 178 GLY A O 1
ATOM 1375 N N . ILE A 1 179 ? -25.625 11.049 16.259 1.00 90.00 179 ILE A N 1
ATOM 1376 C CA . ILE A 1 179 ? -24.637 10.380 17.107 1.00 90.00 179 ILE A CA 1
ATOM 1377 C C . ILE A 1 179 ? -23.504 9.870 16.218 1.00 90.00 179 ILE A C 1
ATOM 1379 O O . ILE A 1 179 ? -23.690 8.957 15.414 1.00 90.00 179 ILE A O 1
ATOM 1383 N N . VAL A 1 180 ? -22.316 10.444 16.401 1.00 93.50 180 VAL A N 1
ATOM 1384 C CA . VAL A 1 180 ? -21.110 10.075 15.658 1.00 93.50 180 VAL A CA 1
ATOM 1385 C C . VAL A 1 180 ? -20.048 9.579 16.627 1.00 93.50 180 VAL A C 1
ATOM 1387 O O . VAL A 1 180 ? -19.664 10.299 17.548 1.00 93.50 180 VAL A O 1
ATOM 1390 N N . HIS A 1 181 ? -19.539 8.375 16.391 1.00 94.94 181 HIS A N 1
ATOM 1391 C CA . HIS A 1 181 ? -18.391 7.825 17.100 1.00 94.94 181 HIS A CA 1
ATOM 1392 C C . HIS A 1 181 ? -17.191 7.769 16.155 1.00 94.94 181 HIS A C 1
ATOM 1394 O O . HIS A 1 181 ? -17.261 7.151 15.092 1.00 94.94 181 HIS A O 1
ATOM 1400 N N . THR A 1 182 ? -16.093 8.418 16.535 1.00 97.44 182 THR A N 1
ATOM 1401 C CA . THR A 1 182 ? -14.868 8.452 15.731 1.00 97.44 182 THR A CA 1
ATOM 1402 C C . THR A 1 182 ? -13.725 7.885 16.552 1.00 97.44 182 THR A C 1
ATOM 1404 O O . THR A 1 182 ? -13.476 8.344 17.664 1.00 97.44 182 THR A O 1
ATOM 1407 N N . THR A 1 183 ? -13.007 6.918 15.994 1.00 98.12 183 THR A N 1
ATOM 1408 C CA . THR A 1 183 ? -11.858 6.275 16.636 1.00 98.12 183 THR A CA 1
ATOM 1409 C C . THR A 1 183 ? -10.632 6.443 15.760 1.00 98.12 183 THR A C 1
ATOM 1411 O O . THR A 1 183 ? -10.662 6.064 14.592 1.00 98.12 183 THR A O 1
ATOM 1414 N N . ASN A 1 184 ? -9.562 7.000 16.324 1.00 98.12 184 ASN A N 1
ATOM 1415 C CA . ASN A 1 184 ? -8.246 7.068 15.697 1.00 98.12 184 ASN A CA 1
ATOM 1416 C C . ASN A 1 184 ? -7.390 5.880 16.136 1.00 98.12 184 ASN A C 1
ATOM 1418 O O . ASN A 1 184 ? -7.419 5.486 17.305 1.00 98.12 184 ASN A O 1
ATOM 1422 N N . TYR A 1 185 ? -6.582 5.370 15.214 1.00 98.00 185 TYR A N 1
ATOM 1423 C CA . TYR A 1 185 ? -5.685 4.244 15.438 1.00 98.00 185 TYR A CA 1
ATOM 1424 C C . TYR A 1 185 ? -4.233 4.701 15.333 1.00 98.00 185 TYR A C 1
ATOM 1426 O O . TYR A 1 185 ? -3.878 5.474 14.447 1.00 98.00 185 TYR A O 1
ATOM 1434 N N . SER A 1 186 ? -3.384 4.209 16.231 1.00 97.31 186 SER A N 1
ATOM 1435 C CA . SER A 1 186 ? -1.934 4.345 16.114 1.00 97.31 186 SER A CA 1
ATOM 1436 C C . SER A 1 186 ? -1.248 3.021 16.407 1.00 97.31 186 SER A C 1
ATOM 1438 O O . SER A 1 186 ? -1.705 2.254 17.255 1.00 97.31 186 SER A O 1
ATOM 1440 N N . TYR A 1 187 ? -0.137 2.782 15.723 1.00 97.31 187 TYR A N 1
ATOM 1441 C CA . TYR A 1 187 ? 0.534 1.493 15.675 1.00 97.31 187 TYR A CA 1
ATOM 1442 C C . TYR A 1 187 ? 1.993 1.630 16.078 1.00 97.31 187 TYR A C 1
ATOM 1444 O O . TYR A 1 187 ? 2.632 2.632 15.748 1.00 97.31 187 TYR A O 1
ATOM 1452 N N . THR A 1 188 ? 2.528 0.598 16.727 1.00 96.25 188 THR A N 1
ATOM 1453 C CA . THR A 1 188 ? 3.931 0.568 17.141 1.00 96.25 188 THR A CA 1
ATOM 1454 C C . THR A 1 188 ? 4.626 -0.677 16.617 1.00 96.25 188 THR A C 1
ATOM 1456 O O . THR A 1 188 ? 4.212 -1.792 16.920 1.00 96.25 188 THR A O 1
ATOM 1459 N N . ASN A 1 189 ? 5.726 -0.467 15.894 1.00 95.12 189 ASN A N 1
ATOM 1460 C CA . ASN A 1 189 ? 6.749 -1.456 15.570 1.00 95.12 189 ASN A CA 1
ATOM 1461 C C . ASN A 1 189 ? 6.211 -2.759 14.956 1.00 95.12 189 ASN A C 1
ATOM 1463 O O . ASN A 1 189 ? 6.136 -3.786 15.627 1.00 95.12 189 ASN A O 1
ATOM 1467 N N . GLU A 1 190 ? 5.859 -2.732 13.672 1.00 95.50 190 GLU A N 1
ATOM 1468 C CA . GLU A 1 190 ? 5.537 -3.956 12.942 1.00 95.50 190 GLU A CA 1
ATOM 1469 C C . GLU A 1 190 ? 6.788 -4.813 12.710 1.00 95.50 190 GLU A C 1
ATOM 1471 O O . GLU A 1 190 ? 7.800 -4.339 12.173 1.00 95.50 190 GLU A O 1
ATOM 1476 N N . ARG A 1 191 ? 6.701 -6.100 13.053 1.00 94.44 191 ARG A N 1
ATOM 1477 C CA . ARG A 1 191 ? 7.818 -7.048 12.983 1.00 94.44 191 ARG A CA 1
ATOM 1478 C C . ARG A 1 191 ? 7.560 -8.177 11.995 1.00 94.44 191 ARG A C 1
ATOM 1480 O O . ARG A 1 191 ? 6.425 -8.601 11.776 1.00 94.44 191 ARG A O 1
ATOM 1487 N N . TYR A 1 192 ? 8.634 -8.681 11.399 1.00 93.94 192 TYR A N 1
ATOM 1488 C CA . TYR A 1 192 ? 8.589 -9.752 10.414 1.00 93.94 192 TYR A CA 1
ATOM 1489 C C . TYR A 1 192 ? 9.770 -10.708 10.603 1.00 93.94 192 TYR A C 1
ATOM 1491 O O . TYR A 1 192 ? 10.921 -10.284 10.687 1.00 93.94 192 TYR A O 1
ATOM 1499 N N . ILE A 1 193 ? 9.488 -12.010 10.622 1.00 94.19 193 ILE A N 1
ATOM 1500 C CA . ILE A 1 193 ? 10.512 -13.055 10.573 1.00 94.19 193 ILE A CA 1
ATOM 1501 C C . ILE A 1 193 ? 10.862 -13.302 9.110 1.00 94.19 193 ILE A C 1
ATOM 1503 O O . ILE A 1 193 ? 10.042 -13.830 8.360 1.00 94.19 193 ILE A O 1
ATOM 1507 N N . GLN A 1 194 ? 12.077 -12.946 8.701 1.00 90.88 194 GLN A N 1
ATOM 1508 C CA . GLN A 1 194 ? 12.607 -13.276 7.382 1.00 90.88 194 GLN A CA 1
ATOM 1509 C C . GLN A 1 194 ? 12.994 -14.753 7.289 1.00 90.88 194 GLN A C 1
ATOM 1511 O O . GLN A 1 194 ? 13.587 -15.328 8.199 1.00 90.88 194 GLN A O 1
ATOM 1516 N N . GLY A 1 195 ? 12.708 -15.371 6.148 1.00 88.06 195 GLY A N 1
ATOM 1517 C CA . GLY A 1 195 ? 13.092 -16.752 5.891 1.00 88.06 195 GLY A CA 1
ATOM 1518 C C . GLY A 1 195 ? 12.559 -17.265 4.561 1.00 88.06 195 GLY A C 1
ATOM 1519 O O . GLY A 1 195 ? 12.025 -16.517 3.745 1.00 88.06 195 GLY A O 1
ATOM 1520 N N . THR A 1 196 ? 12.688 -18.572 4.344 1.00 90.19 196 THR A N 1
ATOM 1521 C CA . THR A 1 196 ? 12.000 -19.253 3.241 1.00 90.19 196 THR A CA 1
ATOM 1522 C C . THR A 1 196 ? 10.490 -19.257 3.486 1.00 90.19 196 THR A C 1
ATOM 1524 O O . THR A 1 196 ? 10.038 -19.040 4.609 1.00 90.19 196 THR A O 1
ATOM 1527 N N . ARG A 1 197 ? 9.688 -19.542 2.453 1.00 81.12 197 ARG A N 1
ATOM 1528 C CA . ARG A 1 197 ? 8.213 -19.485 2.507 1.00 81.12 197 ARG A CA 1
ATOM 1529 C C . ARG A 1 197 ? 7.582 -20.219 3.705 1.00 81.12 197 ARG A C 1
ATOM 1531 O O . ARG A 1 197 ? 6.519 -19.816 4.152 1.00 81.12 197 ARG A O 1
ATOM 1538 N N . THR A 1 198 ? 8.222 -21.266 4.226 1.00 87.94 198 THR A N 1
ATOM 1539 C CA . THR A 1 198 ? 7.731 -22.052 5.374 1.00 87.94 198 THR A CA 1
ATOM 1540 C C . THR A 1 198 ? 7.989 -21.387 6.734 1.00 87.94 198 THR A C 1
ATOM 1542 O O . THR A 1 198 ? 7.327 -21.717 7.711 1.00 87.94 198 THR A O 1
ATOM 1545 N N . ILE A 1 199 ? 8.959 -20.474 6.814 1.00 87.31 199 ILE A N 1
ATOM 1546 C CA . ILE A 1 199 ? 9.415 -19.820 8.056 1.00 87.31 199 ILE A CA 1
ATOM 1547 C C . ILE A 1 199 ? 9.006 -18.341 8.080 1.00 87.31 199 ILE A C 1
ATOM 1549 O O . ILE A 1 199 ? 8.723 -17.785 9.140 1.00 87.31 199 ILE A O 1
ATOM 1553 N N . SER A 1 200 ? 8.966 -17.721 6.902 1.00 91.12 200 SER A N 1
ATOM 1554 C CA . SER A 1 200 ? 8.668 -16.309 6.700 1.00 91.12 200 SER A CA 1
ATOM 1555 C C . SER A 1 200 ? 7.266 -15.955 7.197 1.00 91.12 200 SER A C 1
ATOM 1557 O O . SER A 1 200 ? 6.285 -16.528 6.717 1.00 91.12 200 SER A O 1
ATOM 1559 N N . ARG A 1 201 ? 7.146 -15.013 8.141 1.00 92.00 201 ARG A N 1
ATOM 1560 C CA . ARG A 1 201 ? 5.844 -14.596 8.697 1.00 92.00 201 ARG A CA 1
ATOM 1561 C C . ARG A 1 201 ? 5.867 -13.184 9.270 1.00 92.00 201 ARG A C 1
ATOM 1563 O O . ARG A 1 201 ? 6.870 -12.764 9.840 1.00 92.00 201 ARG A O 1
ATOM 1570 N N . SER A 1 202 ? 4.731 -12.494 9.182 1.00 91.88 202 SER A N 1
ATOM 1571 C CA . SER A 1 202 ? 4.503 -11.273 9.962 1.00 91.88 202 SER A CA 1
ATOM 1572 C C . SER A 1 202 ? 4.226 -11.642 11.420 1.00 91.88 202 SER A C 1
ATOM 1574 O O . SER A 1 202 ? 3.544 -12.633 11.689 1.00 91.88 202 SER A O 1
ATOM 1576 N N . LEU A 1 203 ? 4.774 -10.858 12.345 1.00 92.88 203 LEU A N 1
ATOM 1577 C CA . LEU A 1 203 ? 4.462 -10.917 13.774 1.00 92.88 203 LEU A CA 1
ATOM 1578 C C . LEU A 1 203 ? 3.425 -9.855 14.173 1.00 92.88 203 LEU A C 1
ATOM 1580 O O . LEU A 1 203 ? 3.000 -9.825 15.321 1.00 92.88 203 LEU A O 1
ATOM 1584 N N . GLY A 1 204 ? 3.005 -9.003 13.233 1.00 94.06 204 GLY A N 1
ATOM 1585 C CA . GLY A 1 204 ? 2.122 -7.877 13.510 1.00 94.06 204 GLY A CA 1
ATOM 1586 C C . GLY A 1 204 ? 2.835 -6.738 14.236 1.00 94.06 204 GLY A C 1
ATOM 1587 O O . GLY A 1 204 ? 4.061 -6.618 14.193 1.00 94.06 204 GLY A O 1
ATOM 1588 N N . PHE A 1 205 ? 2.038 -5.873 14.858 1.00 96.19 205 PHE A N 1
ATOM 1589 C CA . PHE A 1 205 ? 2.506 -4.725 15.631 1.00 96.19 205 PHE A CA 1
ATOM 1590 C C . PHE A 1 205 ? 2.739 -5.108 17.087 1.00 96.19 205 PHE A C 1
ATOM 1592 O O . PHE A 1 205 ? 1.941 -5.848 17.653 1.00 96.19 205 PHE A O 1
ATOM 1599 N N . ALA A 1 206 ? 3.771 -4.533 17.706 1.00 95.31 206 ALA A N 1
ATOM 1600 C CA . ALA A 1 206 ? 4.007 -4.667 19.142 1.00 95.31 206 ALA A CA 1
ATOM 1601 C C . ALA A 1 206 ? 2.848 -4.088 19.966 1.00 95.31 206 ALA A C 1
ATOM 1603 O O . ALA A 1 206 ? 2.479 -4.641 20.998 1.00 95.31 206 ALA A O 1
ATOM 1604 N N . SER A 1 207 ? 2.254 -2.982 19.504 1.00 96.94 207 SER A N 1
ATOM 1605 C CA . SER A 1 207 ? 1.039 -2.449 20.113 1.00 96.94 207 SER A CA 1
ATOM 1606 C C . SER A 1 207 ? 0.149 -1.696 19.133 1.00 96.94 207 SER A C 1
ATOM 1608 O O . SER A 1 207 ? 0.608 -1.136 18.130 1.00 96.94 207 SER A O 1
ATOM 1610 N N . ILE A 1 208 ? -1.145 -1.680 19.449 1.00 97.94 208 ILE A N 1
ATOM 1611 C CA . ILE A 1 208 ? -2.172 -0.900 18.757 1.00 97.94 208 ILE A CA 1
ATOM 1612 C C . ILE A 1 208 ? -2.918 -0.077 19.800 1.00 97.94 208 ILE A C 1
ATOM 1614 O O . ILE A 1 208 ? -3.416 -0.613 20.792 1.00 97.94 208 ILE A O 1
ATOM 1618 N N . ARG A 1 209 ? -3.010 1.231 19.565 1.00 97.94 209 ARG A N 1
ATOM 1619 C CA . ARG A 1 209 ? -3.782 2.159 20.388 1.00 97.94 209 ARG A CA 1
ATOM 1620 C C . ARG A 1 209 ? -4.987 2.663 19.612 1.00 97.94 209 ARG A C 1
ATOM 1622 O O . ARG A 1 209 ? -4.841 3.197 18.518 1.00 97.94 209 ARG A O 1
ATOM 1629 N N . GLU A 1 210 ? -6.148 2.552 20.235 1.00 98.25 210 GLU A N 1
ATOM 1630 C CA . GLU A 1 210 ? -7.439 3.033 19.748 1.00 98.25 210 GLU A CA 1
ATOM 1631 C C . GLU A 1 210 ? -7.852 4.214 20.627 1.00 98.25 210 GLU A C 1
ATOM 1633 O O . GLU A 1 210 ? -7.852 4.089 21.850 1.00 98.25 210 GLU A O 1
ATOM 1638 N N . THR A 1 211 ? -8.153 5.372 20.042 1.00 98.25 211 THR A N 1
ATOM 1639 C CA . THR A 1 211 ? -8.544 6.585 20.782 1.00 98.25 211 THR A CA 1
ATOM 1640 C C . THR A 1 211 ? -9.872 7.106 20.260 1.00 98.25 211 THR A C 1
ATOM 1642 O O . THR A 1 211 ? -9.964 7.463 19.088 1.00 98.25 211 THR A O 1
ATOM 1645 N N . ASP A 1 212 ? -10.886 7.175 21.119 1.00 96.94 212 ASP A N 1
ATOM 1646 C CA . ASP A 1 212 ? -12.136 7.868 20.807 1.00 96.94 212 ASP A CA 1
ATOM 1647 C C . ASP A 1 212 ? -11.866 9.377 20.759 1.00 96.94 212 ASP A C 1
ATOM 1649 O O . ASP A 1 212 ? -11.378 9.974 21.719 1.00 96.94 212 ASP A O 1
ATOM 1653 N N . VAL A 1 213 ? -12.163 9.994 19.619 1.00 95.06 213 VAL A N 1
ATOM 1654 C CA . VAL A 1 213 ? -11.886 11.409 19.349 1.00 95.06 213 VAL A CA 1
ATOM 1655 C C . VAL A 1 213 ? -12.755 12.336 20.198 1.00 95.06 213 VAL A C 1
ATOM 1657 O O . VAL A 1 213 ? -12.318 13.430 20.550 1.00 95.06 213 VAL A O 1
ATOM 1660 N N . ASN A 1 214 ? -13.971 11.918 20.548 1.00 90.94 214 ASN A N 1
ATOM 1661 C CA . ASN A 1 214 ? -14.910 12.757 21.286 1.00 90.94 214 ASN A CA 1
ATOM 1662 C C . ASN A 1 214 ? -14.573 12.804 22.778 1.00 90.94 214 ASN A C 1
ATOM 1664 O O . ASN A 1 214 ? -14.730 13.840 23.422 1.00 90.94 214 ASN A O 1
ATOM 1668 N N . THR A 1 215 ? -14.122 11.681 23.337 1.00 94.38 215 THR A N 1
ATOM 1669 C CA . THR A 1 215 ? -13.875 11.547 24.780 1.00 94.38 215 THR A CA 1
ATOM 1670 C C . THR A 1 215 ? -12.396 11.580 25.153 1.00 94.38 215 THR A C 1
ATOM 1672 O O . THR A 1 215 ? -12.064 11.804 26.316 1.00 94.38 215 THR A O 1
ATOM 1675 N N . ASN A 1 216 ? -11.497 11.372 24.187 1.00 94.94 216 ASN A N 1
ATOM 1676 C CA . ASN A 1 216 ? -10.068 11.108 24.386 1.00 94.94 216 ASN A CA 1
ATOM 1677 C C . ASN A 1 216 ? -9.765 9.867 25.242 1.00 94.94 216 ASN A C 1
ATOM 1679 O O . ASN A 1 216 ? -8.603 9.632 25.594 1.00 94.94 216 ASN A O 1
ATOM 1683 N N . PHE A 1 217 ? -10.772 9.046 25.562 1.00 96.81 217 PHE A N 1
ATOM 1684 C CA . PHE A 1 217 ? -10.518 7.737 26.140 1.00 96.81 217 PHE A CA 1
ATOM 1685 C C . PHE A 1 217 ? -9.807 6.866 25.115 1.00 96.81 217 PHE A C 1
ATOM 1687 O O . PHE A 1 217 ? -10.083 6.916 23.915 1.00 96.81 217 PHE A O 1
ATOM 1694 N N . TYR A 1 218 ? -8.860 6.073 25.602 1.00 96.88 218 TYR A N 1
ATOM 1695 C CA . TYR A 1 218 ? -8.066 5.213 24.749 1.00 96.88 218 TYR A CA 1
ATOM 1696 C C . TYR A 1 218 ? -7.898 3.829 25.358 1.00 96.88 218 TYR A C 1
ATOM 1698 O O . TYR A 1 218 ? -7.915 3.649 26.576 1.00 96.88 218 TYR A O 1
ATOM 1706 N N . LYS A 1 219 ? -7.688 2.862 24.473 1.00 97.44 219 LYS A N 1
ATOM 1707 C CA . LYS A 1 219 ? -7.314 1.489 24.791 1.00 97.44 219 LYS A CA 1
ATOM 1708 C C . LYS A 1 219 ? -6.004 1.182 24.080 1.00 97.44 219 LYS A C 1
ATOM 1710 O O . LYS A 1 219 ? -5.844 1.534 22.914 1.00 97.44 219 LYS A O 1
ATOM 1715 N N . ILE A 1 220 ? -5.078 0.534 24.778 1.00 97.25 220 ILE A N 1
ATOM 1716 C CA . ILE A 1 220 ? -3.851 -0.012 24.189 1.00 97.25 220 ILE A CA 1
ATOM 1717 C C . ILE A 1 220 ? -3.943 -1.530 24.282 1.00 97.25 220 ILE A C 1
ATOM 1719 O O . ILE A 1 220 ? -4.329 -2.063 25.322 1.00 97.25 220 ILE A O 1
ATOM 1723 N N . THR A 1 221 ? -3.634 -2.201 23.180 1.00 97.00 221 THR A N 1
ATOM 1724 C CA . THR A 1 221 ? -3.464 -3.653 23.129 1.00 97.00 221 THR A CA 1
ATOM 1725 C C . THR A 1 221 ? -2.016 -3.937 22.759 1.00 97.00 221 THR A C 1
ATOM 1727 O O . THR A 1 221 ? -1.585 -3.534 21.677 1.00 97.00 221 THR A O 1
ATOM 1730 N N . ASP A 1 222 ? -1.291 -4.600 23.656 1.00 95.06 222 ASP A N 1
ATOM 1731 C CA . ASP A 1 222 ? 0.093 -5.042 23.465 1.00 95.06 222 ASP A CA 1
ATOM 1732 C C . ASP A 1 222 ? 0.121 -6.533 23.083 1.00 95.06 222 ASP A C 1
ATOM 1734 O O . ASP A 1 222 ? -0.749 -7.294 23.525 1.00 95.06 222 ASP A O 1
ATOM 1738 N N . TYR A 1 223 ? 1.101 -6.939 22.269 1.00 87.19 223 TYR A N 1
ATOM 1739 C CA . TYR A 1 223 ? 1.243 -8.297 21.723 1.00 87.19 223 TYR A CA 1
ATOM 1740 C C . TYR A 1 223 ? 2.615 -8.915 22.002 1.00 87.19 223 TYR A C 1
ATOM 1742 O O . TYR A 1 223 ? 3.623 -8.171 22.009 1.00 87.19 223 TYR A O 1
#

Organism: NCBI:txid1049928

pLDDT: mean 80.05, std 16.4, range [39.38, 98.25]